Protein AF-A0A183CQK5-F1 (afdb_monomer_lite)

InterPro domains:
  IPR051697 Patched domain-containing protein [PTHR10796] (72-219)

Foldseek 3Di:
DDDDDDDDDDDDDDDDDDPDDDDDDPDDDDDDDDDDDDDDDDDDDDDDDDDDDDPDDPDPDPVRVVVVVVVVVVVVVVVVVVVVVCVVCVPVVVVVVVVVVVVVVVVVVPDDDDPDPCVVPDPPDPVVVVVVVVCVVVVHDDDDDDDDDDQADPVNDDCLDLVNLVVVVVVLCCQQAVQWDQDPVVRDTDGNVVVDDPCSCVCVVSVVVSVVSVVVVVVVVVVVD

Sequence (225 aa):
MKGHNVLRQHNSIHPQADAGIGQQQQQQRQQPEETDRNNDQLQSEQCSSTEMRSDASPSPTPFSAQFSYRLHGIVRLAYRRWAHFVVAHPYKIILFCFILTAICVAKTTRTKHKNNIRGYTPYGSRSLYEFNVRDEFFDQSGVGIRVFVLILPRNGTNMLGLDTLRETVEVDSLIQHNLTIFNRITQRHEPFSRICRRFCTINEPAQLFYAGFKDHQRQLDKHEQ

Secondary structure (DSSP, 8-state):
-----------------------------PPPP----------------------------HHHHHHHHHHHHHHHHHHHHHHHHHHH-HHHHHHHHHHHHHHHHHHHHHS-----GGGGSPTT-HHHHHHHHHHHHTT--SPPP--------TTS--TTSHHHHHHHHHHHHIIIII-EEEETTTTEEEEHHHH--S-TTTTHHHHHHHHHHHHHHHHHHHH--

Structure (mmCIF, N/CA/C/O backbone):
data_AF-A0A183CQK5-F1
#
_entry.id   AF-A0A183CQK5-F1
#
loop_
_atom_site.group_PDB
_atom_site.id
_atom_site.type_symbol
_atom_site.label_atom_id
_atom_site.label_alt_id
_atom_site.label_comp_id
_atom_site.label_asym_id
_atom_site.label_entity_id
_atom_site.label_seq_id
_atom_site.pdbx_PDB_ins_code
_atom_site.Cartn_x
_atom_site.Cartn_y
_atom_site.Cartn_z
_atom_site.occupancy
_atom_site.B_iso_or_equiv
_atom_site.auth_seq_id
_atom_site.auth_comp_id
_atom_site.auth_asym_id
_atom_site.auth_atom_id
_atom_site.pdbx_PDB_model_num
ATOM 1 N N . MET A 1 1 ? -21.217 -38.839 59.898 1.00 35.19 1 MET A N 1
ATOM 2 C CA . MET A 1 1 ? -20.070 -39.768 59.992 1.00 35.19 1 MET A CA 1
ATOM 3 C C . MET A 1 1 ? -19.186 -39.565 58.768 1.00 35.19 1 MET A C 1
ATOM 5 O O . MET A 1 1 ? -19.724 -39.679 57.682 1.00 35.19 1 MET A O 1
ATOM 9 N N . LYS A 1 2 ? -17.901 -39.222 58.997 1.00 36.22 2 LYS A N 1
ATOM 10 C CA . LYS A 1 2 ? -16.693 -39.341 58.133 1.00 36.22 2 LYS A CA 1
ATOM 11 C C . LYS A 1 2 ? -16.866 -38.992 56.635 1.00 36.22 2 LYS A C 1
ATOM 13 O O . LYS A 1 2 ? -17.537 -39.712 55.923 1.00 36.22 2 LYS A O 1
ATOM 18 N N . GLY A 1 3 ? -16.286 -37.938 56.058 1.00 32.12 3 GLY A N 1
ATOM 19 C CA . GLY A 1 3 ? -14.997 -37.296 56.322 1.00 32.12 3 GLY A CA 1
ATOM 20 C C . GLY A 1 3 ? -13.895 -37.946 55.479 1.00 32.12 3 GLY A C 1
ATOM 21 O O . GLY A 1 3 ? -13.468 -39.038 55.829 1.00 32.12 3 GLY A O 1
ATOM 22 N N . HIS A 1 4 ? -13.443 -37.270 54.415 1.00 36.22 4 HIS A N 1
ATOM 23 C CA . HIS A 1 4 ? -12.020 -37.151 54.073 1.00 36.22 4 HIS A CA 1
ATOM 24 C C . HIS A 1 4 ? -11.765 -36.036 53.044 1.00 36.22 4 HIS A C 1
ATOM 26 O O . HIS A 1 4 ? -12.166 -36.113 51.888 1.00 36.22 4 HIS A O 1
ATOM 32 N N . ASN A 1 5 ? -11.062 -35.010 53.530 1.00 37.50 5 ASN A N 1
ATOM 33 C CA . ASN A 1 5 ? -10.257 -34.059 52.775 1.00 37.50 5 ASN A CA 1
ATOM 34 C C . ASN A 1 5 ? -9.008 -34.760 52.230 1.00 37.50 5 ASN A C 1
ATOM 36 O O . ASN A 1 5 ? -8.395 -35.533 52.965 1.00 37.50 5 ASN A O 1
ATOM 40 N N . VAL A 1 6 ? -8.548 -34.376 51.037 1.00 38.59 6 VAL A N 1
ATOM 41 C CA . VAL A 1 6 ? -7.119 -34.431 50.697 1.00 38.59 6 VAL A CA 1
ATOM 42 C C . VAL A 1 6 ? -6.734 -33.138 49.981 1.00 38.59 6 VAL A C 1
ATOM 44 O O . VAL A 1 6 ? -7.013 -32.935 48.804 1.00 38.59 6 VAL A O 1
ATOM 47 N N . LEU A 1 7 ? -6.083 -32.266 50.749 1.00 34.53 7 LEU A N 1
ATOM 48 C CA . LEU A 1 7 ? -5.211 -31.197 50.281 1.00 34.53 7 LEU A CA 1
ATOM 49 C C . LEU A 1 7 ? -4.008 -31.809 49.556 1.00 34.53 7 LEU A C 1
ATOM 51 O O . LEU A 1 7 ? -3.362 -32.714 50.085 1.00 34.53 7 LEU A O 1
ATOM 55 N N . ARG A 1 8 ? -3.628 -31.242 48.410 1.00 29.12 8 ARG A N 1
ATOM 56 C CA . ARG A 1 8 ? -2.239 -31.303 47.949 1.00 29.12 8 ARG A CA 1
ATOM 57 C C . ARG A 1 8 ? -1.834 -29.961 47.359 1.00 29.12 8 ARG A C 1
ATOM 59 O O . ARG A 1 8 ? -1.999 -29.701 46.175 1.00 29.12 8 ARG A O 1
ATOM 66 N N . GLN A 1 9 ? -1.306 -29.110 48.233 1.00 34.00 9 GLN A N 1
ATOM 67 C CA . GLN A 1 9 ? -0.382 -28.059 47.835 1.00 34.00 9 GLN A CA 1
ATOM 68 C C . GLN A 1 9 ? 0.906 -28.727 47.344 1.00 34.00 9 GLN A C 1
ATOM 70 O O . GLN A 1 9 ? 1.470 -29.571 48.038 1.00 34.00 9 GLN A O 1
ATOM 75 N N . HIS A 1 10 ? 1.383 -28.327 46.171 1.00 34.47 10 HIS A N 1
ATOM 76 C CA . HIS A 1 10 ? 2.804 -28.361 45.861 1.00 34.47 10 HIS A CA 1
ATOM 77 C C . HIS A 1 10 ? 3.162 -27.038 45.193 1.00 34.47 10 HIS A C 1
ATOM 79 O O . HIS A 1 10 ? 2.775 -26.753 44.064 1.00 34.47 10 HIS A O 1
ATOM 85 N N . ASN A 1 11 ? 3.860 -26.221 45.970 1.00 32.00 11 ASN A N 1
ATOM 86 C CA . ASN A 1 11 ? 4.551 -25.024 45.543 1.00 32.00 11 ASN A CA 1
ATOM 87 C C . ASN A 1 11 ? 5.904 -25.472 44.961 1.00 32.00 11 ASN A C 1
ATOM 89 O O . ASN A 1 11 ? 6.635 -26.221 45.613 1.00 32.00 11 ASN A O 1
ATOM 93 N N . SER A 1 12 ? 6.244 -25.055 43.746 1.00 31.38 12 SER A N 1
ATOM 94 C CA . SER A 1 12 ? 7.624 -25.074 43.251 1.00 31.38 12 SER A CA 1
ATOM 95 C C . SER A 1 12 ? 7.805 -23.952 42.244 1.00 31.38 12 SER A C 1
ATOM 97 O O . SER A 1 12 ? 7.204 -23.925 41.175 1.00 31.38 12 SER A O 1
ATOM 99 N N . ILE A 1 13 ? 8.627 -23.008 42.675 1.00 33.38 13 ILE A N 1
ATOM 100 C CA . ILE A 1 13 ? 9.126 -21.843 41.966 1.00 33.38 13 ILE A CA 1
ATOM 101 C C . ILE A 1 13 ? 10.283 -22.305 41.069 1.00 33.38 13 ILE A C 1
ATOM 103 O O . ILE A 1 13 ? 11.246 -22.856 41.590 1.00 33.38 13 ILE A O 1
ATOM 107 N N . HIS A 1 14 ? 10.205 -22.069 39.756 1.00 33.47 14 HIS A N 1
ATOM 108 C CA . HIS A 1 14 ? 11.331 -21.670 38.891 1.00 33.47 14 HIS A CA 1
ATOM 109 C C . HIS A 1 14 ? 10.788 -21.166 37.529 1.00 33.47 14 HIS A C 1
ATOM 111 O O . HIS A 1 14 ? 9.683 -21.542 37.138 1.00 33.47 14 HIS A O 1
ATOM 117 N N . PRO A 1 15 ? 11.507 -20.254 36.845 1.00 31.95 15 PRO A N 1
ATOM 118 C CA . PRO A 1 15 ? 10.953 -19.286 35.908 1.00 31.95 15 PRO A CA 1
ATOM 119 C C . PRO A 1 15 ? 10.788 -19.873 34.509 1.00 31.95 15 PRO A C 1
ATOM 121 O O . PRO A 1 15 ? 11.684 -20.541 33.993 1.00 31.95 15 PRO A O 1
ATOM 124 N N . GLN A 1 16 ? 9.655 -19.576 33.876 1.00 29.66 16 GLN A N 1
ATOM 125 C CA . GLN A 1 16 ? 9.412 -19.948 32.491 1.00 29.66 16 GLN A CA 1
ATOM 126 C C . GLN A 1 16 ? 9.729 -18.756 31.591 1.00 29.66 16 GLN A C 1
ATOM 128 O O . GLN A 1 16 ? 9.129 -17.691 31.703 1.00 29.66 16 GLN A O 1
ATOM 133 N N . ALA A 1 17 ? 10.749 -18.970 30.765 1.00 31.03 17 ALA A N 1
ATOM 134 C CA . ALA A 1 17 ? 11.319 -18.029 29.824 1.00 31.03 17 ALA A CA 1
ATOM 135 C C . ALA A 1 17 ? 10.299 -17.536 28.787 1.00 31.03 17 ALA A C 1
ATOM 137 O O . ALA A 1 17 ? 9.430 -18.283 28.332 1.00 31.03 17 ALA A O 1
ATOM 138 N N . ASP A 1 18 ? 10.481 -16.277 28.400 1.00 30.62 18 ASP A N 1
ATOM 139 C CA . ASP A 1 18 ? 9.800 -15.585 27.316 1.00 30.62 18 ASP A CA 1
ATOM 140 C C . ASP A 1 18 ? 9.806 -16.397 26.013 1.00 30.62 18 ASP A C 1
ATOM 142 O O . ASP A 1 18 ? 10.845 -16.617 25.386 1.00 30.62 18 ASP A O 1
ATOM 146 N N . ALA A 1 19 ? 8.621 -16.799 25.553 1.00 30.34 19 ALA A N 1
ATOM 147 C CA . ALA A 1 19 ? 8.420 -17.282 24.193 1.00 30.34 19 ALA A CA 1
ATOM 148 C C . ALA A 1 19 ? 8.202 -16.076 23.266 1.00 30.34 19 ALA A C 1
ATOM 150 O O . ALA A 1 19 ? 7.079 -15.729 22.899 1.00 30.34 19 ALA A O 1
ATOM 151 N N . GLY A 1 20 ? 9.306 -15.415 22.916 1.00 29.03 20 GLY A N 1
ATOM 152 C CA . GLY A 1 20 ? 9.352 -14.427 21.846 1.00 29.03 20 GLY A CA 1
ATOM 153 C C . GLY A 1 20 ? 8.990 -15.066 20.504 1.00 29.03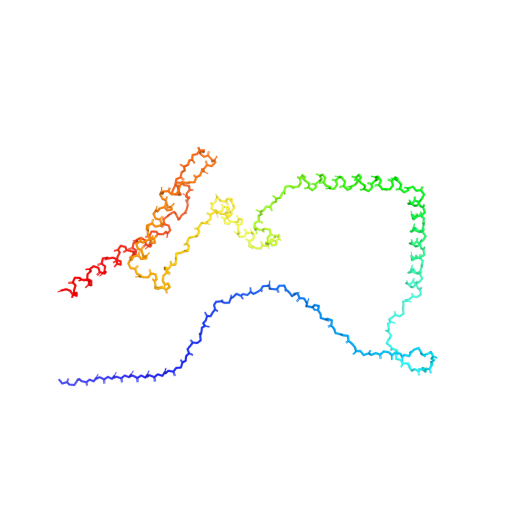 20 GLY A C 1
ATOM 154 O O . GLY A 1 20 ? 9.573 -16.066 20.087 1.00 29.03 20 GLY A O 1
ATOM 155 N N . ILE A 1 21 ? 8.010 -14.474 19.823 1.00 32.12 21 ILE A N 1
ATOM 156 C CA . ILE A 1 21 ? 7.628 -14.821 18.455 1.00 32.12 21 ILE A CA 1
ATOM 157 C C . ILE A 1 21 ? 8.815 -14.514 17.536 1.00 32.12 21 ILE A C 1
ATOM 159 O O . ILE A 1 21 ? 9.231 -13.365 17.385 1.00 32.12 21 ILE A O 1
ATOM 163 N N . GLY A 1 22 ? 9.363 -15.572 16.939 1.00 26.95 22 GLY A N 1
ATOM 164 C CA . GLY A 1 22 ? 10.505 -15.522 16.040 1.00 26.95 22 GLY A CA 1
ATOM 165 C C . GLY A 1 22 ? 10.231 -14.686 14.794 1.00 26.95 22 GLY A C 1
ATOM 166 O O . GLY A 1 22 ? 9.444 -15.061 1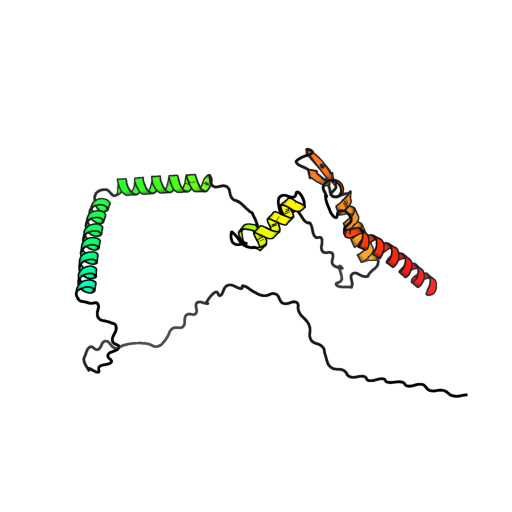3.927 1.00 26.95 22 GLY A O 1
ATOM 167 N N . GLN A 1 23 ? 10.949 -13.573 14.679 1.00 32.41 23 GLN A N 1
ATOM 168 C CA . GLN A 1 23 ? 11.249 -12.943 13.403 1.00 32.41 23 GLN A CA 1
ATOM 169 C C . GLN A 1 23 ? 12.404 -13.716 12.761 1.00 32.41 23 GLN A C 1
ATOM 171 O O . GLN A 1 23 ? 13.535 -13.658 13.241 1.00 32.41 23 GLN A O 1
ATOM 176 N N . GLN A 1 24 ? 12.142 -14.451 11.679 1.00 34.81 24 GLN A N 1
ATOM 177 C CA . GLN A 1 24 ? 13.221 -14.948 10.829 1.00 34.81 24 GLN A CA 1
ATOM 178 C C . GLN A 1 24 ? 13.665 -13.851 9.858 1.00 34.81 24 GLN A C 1
ATOM 180 O O . GLN A 1 24 ? 12.907 -13.371 9.016 1.00 34.81 24 GLN A O 1
ATOM 185 N N . GLN A 1 25 ? 14.925 -13.466 10.045 1.00 35.16 25 GLN A N 1
ATOM 186 C CA . GLN A 1 25 ? 15.736 -12.552 9.256 1.00 35.16 25 GLN A CA 1
ATOM 187 C C . GLN A 1 25 ? 15.874 -12.980 7.788 1.00 35.16 25 GLN A C 1
ATOM 189 O O . GLN A 1 25 ? 16.133 -14.143 7.492 1.00 35.16 25 GLN A O 1
ATOM 194 N N . GLN A 1 26 ? 15.946 -11.988 6.899 1.00 32.34 26 GLN A N 1
ATOM 195 C CA . GLN A 1 26 ? 17.054 -11.914 5.943 1.00 32.34 26 GLN A CA 1
ATOM 196 C C . GLN A 1 26 ? 17.692 -10.529 6.044 1.00 32.34 26 GLN A C 1
ATOM 198 O O . GLN A 1 26 ? 17.335 -9.577 5.356 1.00 32.34 26 GLN A O 1
ATOM 203 N N . GLN A 1 27 ? 18.635 -10.441 6.978 1.00 33.22 27 GLN A N 1
ATOM 204 C CA . GLN A 1 27 ? 19.554 -9.332 7.151 1.00 33.22 27 GLN A CA 1
ATOM 205 C C . GLN A 1 27 ? 20.706 -9.549 6.163 1.00 33.22 27 GLN A C 1
ATOM 207 O O . GLN A 1 27 ? 21.399 -10.567 6.208 1.00 33.22 27 GLN A O 1
ATOM 212 N N . GLN A 1 28 ? 20.848 -8.628 5.210 1.00 33.41 28 GLN A N 1
ATOM 213 C CA . GLN A 1 28 ? 21.954 -8.598 4.258 1.00 33.41 28 GLN A CA 1
ATOM 214 C C . GLN A 1 28 ? 23.286 -8.582 5.014 1.00 33.41 28 GLN A C 1
ATOM 216 O O . GLN A 1 28 ? 23.526 -7.724 5.860 1.00 33.41 28 GLN A O 1
ATOM 221 N N . ARG A 1 29 ? 24.163 -9.530 4.681 1.00 24.73 29 ARG A N 1
ATOM 222 C CA . ARG A 1 29 ? 25.552 -9.557 5.133 1.00 24.73 29 ARG A CA 1
ATOM 223 C C . ARG A 1 29 ? 26.306 -8.404 4.450 1.00 24.73 29 ARG A C 1
ATOM 225 O O . ARG A 1 29 ? 26.740 -8.549 3.312 1.00 24.73 29 ARG A O 1
ATOM 232 N N . GLN A 1 30 ? 26.423 -7.262 5.124 1.00 29.52 30 GLN A N 1
ATOM 233 C CA . GLN A 1 30 ? 27.423 -6.233 4.824 1.00 29.52 30 GLN A CA 1
ATOM 234 C C . GLN A 1 30 ? 28.727 -6.614 5.537 1.00 29.52 30 GLN A C 1
ATOM 236 O O . GLN A 1 30 ? 28.719 -6.932 6.723 1.00 29.52 30 GLN A O 1
ATOM 241 N N . GLN A 1 31 ? 29.830 -6.644 4.794 1.00 26.94 31 GLN A N 1
ATOM 242 C CA . GLN A 1 31 ? 31.181 -6.850 5.319 1.00 26.94 31 GLN A CA 1
ATOM 243 C C . GLN A 1 31 ? 31.768 -5.484 5.721 1.00 26.94 31 GLN A C 1
ATOM 245 O O . GLN A 1 31 ? 31.638 -4.557 4.919 1.00 26.94 31 GLN A O 1
ATOM 250 N N . PRO A 1 32 ? 32.396 -5.328 6.903 1.00 30.19 32 PRO A N 1
ATOM 251 C CA . PRO A 1 32 ? 33.079 -4.093 7.266 1.00 30.19 32 PRO A CA 1
ATOM 252 C C . PRO A 1 32 ? 34.477 -4.017 6.647 1.00 30.19 32 PRO A C 1
ATOM 254 O O . PRO A 1 32 ? 35.208 -5.005 6.568 1.00 30.19 32 PRO A O 1
ATOM 257 N N . GLU A 1 33 ? 34.811 -2.803 6.238 1.00 30.86 33 GLU A N 1
ATOM 258 C CA . GLU A 1 33 ? 36.135 -2.302 5.907 1.00 30.86 33 GLU A CA 1
ATOM 259 C C . GLU A 1 33 ? 36.894 -2.062 7.223 1.00 30.86 33 GLU A C 1
ATOM 261 O O . GLU A 1 33 ? 36.450 -1.258 8.041 1.00 30.86 33 GLU A O 1
ATOM 266 N N . GLU A 1 34 ? 38.010 -2.756 7.453 1.00 28.48 34 GLU A N 1
ATOM 267 C CA . GLU A 1 34 ? 38.934 -2.411 8.536 1.00 28.48 34 GLU A CA 1
ATOM 268 C C . GLU A 1 34 ? 40.368 -2.433 8.010 1.00 28.48 34 GLU A C 1
ATOM 270 O O . GLU A 1 34 ? 40.897 -3.438 7.532 1.00 28.48 34 GLU A O 1
ATOM 275 N N . THR A 1 35 ? 40.939 -1.235 8.033 1.00 28.06 35 THR A N 1
ATOM 276 C CA . THR A 1 35 ? 42.339 -0.930 7.789 1.00 28.06 35 THR A CA 1
ATOM 277 C C . THR A 1 35 ? 43.105 -1.309 9.043 1.00 28.06 35 THR A C 1
ATOM 279 O O . THR A 1 35 ? 42.837 -0.726 10.087 1.00 28.06 35 THR A O 1
ATOM 282 N N . ASP A 1 36 ? 44.108 -2.179 8.936 1.00 28.25 36 ASP A N 1
ATOM 283 C CA . ASP A 1 36 ? 45.256 -2.034 9.819 1.00 28.25 36 ASP A CA 1
ATOM 284 C C . ASP A 1 36 ? 46.573 -2.301 9.098 1.00 28.25 36 ASP A C 1
ATOM 286 O O . ASP A 1 36 ? 46.730 -3.201 8.270 1.00 28.25 36 ASP A O 1
ATOM 290 N N . ARG A 1 37 ? 47.486 -1.384 9.373 1.00 29.94 37 ARG A N 1
ATOM 291 C CA . ARG A 1 37 ? 48.739 -1.103 8.694 1.00 29.94 37 ARG A CA 1
ATOM 292 C C . ARG A 1 37 ? 49.823 -1.409 9.719 1.00 29.94 37 ARG A C 1
ATOM 294 O O . ARG A 1 37 ? 49.791 -0.807 10.783 1.00 29.94 37 ARG A O 1
ATOM 301 N N . ASN A 1 38 ? 50.751 -2.309 9.383 1.00 29.02 38 ASN A N 1
ATOM 302 C CA . ASN A 1 38 ? 52.177 -2.323 9.763 1.00 29.02 38 ASN A CA 1
ATOM 303 C C . ASN A 1 38 ? 52.698 -3.762 9.891 1.00 29.02 38 ASN A C 1
ATOM 305 O O . ASN A 1 38 ? 52.492 -4.439 10.893 1.00 29.02 38 ASN A O 1
ATOM 309 N N . ASN A 1 39 ? 53.475 -4.192 8.901 1.00 27.28 39 ASN A N 1
ATOM 310 C CA . ASN A 1 39 ? 54.864 -4.495 9.208 1.00 27.28 39 ASN A CA 1
ATOM 311 C C . ASN A 1 39 ? 55.727 -4.202 7.984 1.00 27.28 39 ASN A C 1
ATOM 313 O O . ASN A 1 39 ? 55.394 -4.550 6.850 1.00 27.28 39 ASN A O 1
ATOM 317 N N . ASP A 1 40 ? 56.778 -3.454 8.270 1.00 29.34 40 ASP A N 1
ATOM 318 C CA . ASP A 1 40 ? 57.601 -2.703 7.352 1.00 29.34 40 ASP A CA 1
ATOM 319 C C . ASP A 1 40 ? 58.616 -3.556 6.584 1.00 29.34 40 ASP A C 1
ATOM 321 O O . ASP A 1 40 ? 59.164 -4.535 7.076 1.00 29.34 40 ASP A O 1
ATOM 325 N N . GLN A 1 41 ? 58.894 -3.048 5.385 1.00 28.86 41 GLN A N 1
ATOM 326 C CA . GLN A 1 41 ? 60.205 -2.931 4.753 1.00 28.86 41 GLN A CA 1
ATOM 327 C C . GLN A 1 41 ? 61.056 -4.173 4.419 1.00 28.86 41 GLN A C 1
ATOM 329 O O . GLN A 1 41 ? 61.693 -4.800 5.252 1.00 28.86 41 GLN A O 1
ATOM 334 N N . LEU A 1 42 ? 61.270 -4.251 3.097 1.00 27.83 42 LEU A N 1
ATOM 335 C CA . LEU A 1 42 ? 62.580 -4.321 2.441 1.00 27.83 42 LEU A CA 1
ATOM 336 C C . LEU A 1 42 ? 63.222 -5.708 2.337 1.00 27.83 42 LEU A C 1
ATOM 338 O O . LEU A 1 42 ? 63.990 -6.110 3.194 1.00 27.83 42 LEU A O 1
ATOM 342 N N . GLN A 1 43 ? 63.059 -6.335 1.169 1.00 26.31 43 GLN A N 1
ATOM 343 C CA . GLN A 1 43 ? 64.223 -6.775 0.396 1.00 26.31 43 GLN A CA 1
ATOM 344 C C . GLN A 1 43 ? 63.835 -7.119 -1.041 1.00 26.31 43 GLN A C 1
ATOM 346 O O . GLN A 1 43 ? 63.199 -8.123 -1.349 1.00 26.31 43 GLN A O 1
ATOM 351 N N . SER A 1 44 ? 64.262 -6.241 -1.941 1.00 29.50 44 SER A N 1
ATOM 352 C CA . SER A 1 44 ? 64.751 -6.649 -3.245 1.00 29.50 44 SER A CA 1
ATOM 353 C C . SER A 1 44 ? 65.907 -7.627 -3.041 1.00 29.50 44 SER A C 1
ATOM 355 O O . SER A 1 44 ? 66.978 -7.199 -2.626 1.00 29.50 44 SER A O 1
ATOM 357 N N . GLU A 1 45 ? 65.723 -8.902 -3.364 1.00 29.97 45 GLU A N 1
ATOM 358 C CA . GLU A 1 45 ? 66.846 -9.754 -3.743 1.00 29.97 45 GLU A CA 1
ATOM 359 C C . GLU A 1 45 ? 66.376 -10.873 -4.670 1.00 29.97 45 GLU A C 1
ATOM 361 O O . GLU A 1 45 ? 65.477 -11.662 -4.385 1.00 29.97 45 GLU A O 1
ATOM 366 N N . GLN A 1 46 ? 66.982 -10.877 -5.845 1.00 30.73 46 GLN A N 1
ATOM 367 C CA . GLN A 1 46 ? 66.852 -11.888 -6.869 1.00 30.73 46 GLN A CA 1
ATOM 368 C C . GLN A 1 46 ? 67.973 -12.900 -6.618 1.00 30.73 46 GLN A C 1
ATOM 370 O O . GLN A 1 46 ? 69.130 -12.507 -6.715 1.00 30.73 46 GLN A O 1
ATOM 375 N N . CYS A 1 47 ? 67.656 -14.163 -6.304 1.00 26.84 47 CYS A N 1
ATOM 376 C CA . CYS A 1 47 ? 68.192 -15.356 -6.986 1.00 26.84 47 CYS A CA 1
ATOM 377 C C . CYS A 1 47 ? 67.909 -16.675 -6.245 1.00 26.84 47 CYS A C 1
ATOM 379 O O . CYS A 1 47 ? 68.317 -16.874 -5.111 1.00 26.84 47 CYS A O 1
ATOM 381 N N . SER A 1 48 ? 67.354 -17.618 -7.012 1.00 28.08 48 SER A N 1
ATOM 382 C CA . SER A 1 48 ? 67.781 -19.020 -7.095 1.00 28.08 48 SER A CA 1
ATOM 383 C C . SER A 1 48 ? 67.818 -19.879 -5.822 1.00 28.08 48 SER A C 1
ATOM 385 O O . SER A 1 48 ? 68.868 -20.040 -5.208 1.00 28.08 48 SER A O 1
ATOM 387 N N . SER A 1 49 ? 66.763 -20.673 -5.638 1.00 28.88 49 SER A N 1
ATOM 388 C CA . SER A 1 49 ? 66.924 -22.123 -5.464 1.00 28.88 49 SER A CA 1
ATOM 389 C C . SER A 1 49 ? 65.623 -22.863 -5.773 1.00 28.88 49 SER A C 1
ATOM 391 O O . SER A 1 49 ? 64.563 -22.629 -5.203 1.00 28.88 49 SER A O 1
ATOM 393 N N . THR A 1 50 ? 65.742 -23.741 -6.760 1.00 34.12 50 THR A N 1
ATOM 394 C CA . THR A 1 50 ? 64.866 -24.856 -7.102 1.00 34.12 50 THR A CA 1
ATOM 395 C C . THR A 1 50 ? 64.354 -25.592 -5.868 1.00 34.12 50 THR A C 1
ATOM 397 O O . THR A 1 50 ? 65.179 -26.104 -5.128 1.00 34.12 50 THR A O 1
ATOM 400 N N . GLU A 1 51 ? 63.036 -25.767 -5.739 1.00 31.86 51 GLU A N 1
ATOM 401 C CA . GLU A 1 51 ? 62.431 -27.045 -5.339 1.00 31.86 51 GLU A CA 1
ATOM 402 C C . GLU A 1 51 ? 61.023 -27.187 -5.950 1.00 31.86 51 GLU A C 1
ATOM 404 O O . GLU A 1 51 ? 60.176 -26.296 -5.892 1.00 31.86 51 GLU A O 1
ATOM 409 N N . MET A 1 52 ? 60.826 -28.321 -6.624 1.00 35.38 52 MET A N 1
ATOM 410 C CA . MET A 1 52 ? 59.623 -28.735 -7.340 1.00 35.38 52 MET A CA 1
ATOM 411 C C . MET A 1 52 ? 58.442 -28.959 -6.390 1.00 35.38 52 MET A C 1
ATOM 413 O O . MET A 1 52 ? 58.512 -29.800 -5.496 1.00 35.38 52 MET A O 1
ATOM 417 N N . ARG A 1 53 ? 57.293 -28.348 -6.693 1.00 32.84 53 ARG A N 1
ATOM 418 C CA . ARG A 1 53 ? 55.984 -28.909 -6.335 1.00 32.84 53 ARG A CA 1
ATOM 419 C C . ARG A 1 53 ? 55.063 -28.834 -7.548 1.00 32.84 53 ARG A C 1
ATOM 421 O O . ARG A 1 53 ? 54.511 -27.791 -7.884 1.00 32.84 53 ARG A O 1
ATOM 428 N N . SER A 1 54 ? 54.998 -29.958 -8.253 1.00 38.66 54 SER A N 1
ATOM 429 C CA . SER A 1 54 ? 54.136 -30.189 -9.407 1.00 38.66 54 SER A CA 1
ATOM 430 C C . SER A 1 54 ? 52.693 -30.385 -8.951 1.00 38.66 54 SER A C 1
ATOM 432 O O . SER A 1 54 ? 52.257 -31.520 -8.780 1.00 38.66 54 SER A O 1
ATOM 434 N N . ASP A 1 55 ? 51.942 -29.297 -8.804 1.00 36.12 55 ASP A N 1
ATOM 435 C CA . ASP A 1 55 ? 50.488 -29.375 -8.929 1.00 36.12 55 ASP A CA 1
ATOM 436 C C . ASP A 1 55 ? 50.148 -29.274 -10.416 1.00 36.12 55 ASP A C 1
ATOM 438 O O . ASP A 1 55 ? 50.163 -28.210 -11.041 1.00 36.12 55 ASP A O 1
ATOM 442 N N . ALA A 1 56 ? 49.935 -30.450 -11.004 1.00 40.22 56 ALA A N 1
ATOM 443 C CA . ALA A 1 56 ? 49.587 -30.648 -12.398 1.00 40.22 56 ALA A CA 1
ATOM 444 C C . ALA A 1 56 ? 48.201 -30.053 -12.694 1.00 40.22 56 ALA A C 1
ATOM 446 O O . ALA A 1 56 ? 47.183 -30.742 -12.698 1.00 40.22 56 ALA A O 1
ATOM 447 N N . SER A 1 57 ? 48.169 -28.755 -12.988 1.00 44.91 57 SER A N 1
ATOM 448 C CA . SER A 1 57 ? 47.120 -28.185 -13.828 1.00 44.91 57 SER A CA 1
ATOM 449 C C . SE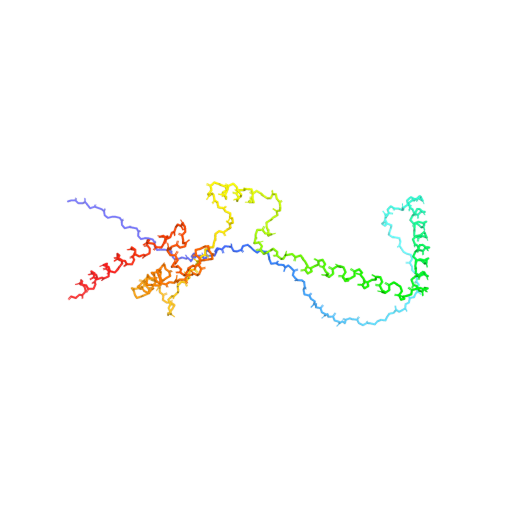R A 1 57 ? 47.222 -28.857 -15.204 1.00 44.91 57 SER A C 1
ATOM 451 O O . SER A 1 57 ? 48.337 -28.944 -15.731 1.00 44.91 57 SER A O 1
ATOM 453 N N . PRO A 1 58 ? 46.128 -29.373 -15.795 1.00 52.72 58 PRO A N 1
ATOM 454 C CA . PRO A 1 58 ? 46.204 -30.015 -17.098 1.00 52.72 58 PRO A CA 1
ATOM 455 C C . PRO A 1 58 ? 46.737 -28.988 -18.094 1.00 52.72 58 PRO A C 1
ATOM 457 O O . PRO A 1 58 ? 46.110 -27.957 -18.347 1.00 52.72 58 PRO A O 1
ATOM 460 N N . SER A 1 59 ? 47.936 -29.254 -18.615 1.00 55.19 59 SER A N 1
ATOM 461 C CA . SER A 1 59 ? 48.533 -28.437 -19.659 1.00 55.19 59 SER A CA 1
ATOM 462 C C . SER A 1 59 ? 47.527 -28.354 -20.807 1.00 55.19 59 SER A C 1
ATOM 464 O O . SER A 1 59 ? 46.993 -29.384 -21.235 1.00 55.19 59 SER A O 1
ATOM 466 N N . PRO A 1 60 ? 47.187 -27.142 -21.280 1.00 54.91 60 PRO A N 1
ATOM 467 C CA . PRO A 1 60 ? 46.283 -27.017 -22.404 1.00 54.91 60 PRO A CA 1
ATOM 468 C C . PRO A 1 60 ? 46.899 -27.802 -23.557 1.00 54.91 60 PRO A C 1
ATOM 470 O O . PRO A 1 60 ? 48.039 -27.545 -23.947 1.00 54.91 60 PRO A O 1
ATOM 473 N N . THR A 1 61 ? 46.158 -28.790 -24.068 1.00 53.09 61 THR A N 1
ATOM 474 C CA . THR A 1 61 ? 46.541 -29.532 -25.273 1.00 53.09 61 THR A CA 1
ATOM 475 C C . THR A 1 61 ? 47.050 -28.539 -26.322 1.00 53.09 61 THR A C 1
ATOM 477 O O . THR A 1 61 ? 46.487 -27.443 -26.422 1.00 53.09 61 THR A O 1
ATOM 480 N N . PRO A 1 62 ? 48.085 -28.866 -27.110 1.00 59.72 62 PRO A N 1
ATOM 481 C CA . PRO A 1 62 ? 48.748 -27.908 -28.002 1.00 59.72 62 PRO A CA 1
ATOM 482 C C . PRO A 1 62 ? 47.758 -27.144 -28.897 1.00 59.72 62 PRO A C 1
ATOM 484 O O . PRO A 1 62 ? 47.947 -25.964 -29.178 1.00 59.72 62 PRO A O 1
ATOM 487 N N . PHE A 1 63 ? 46.633 -27.779 -29.231 1.00 58.19 63 PHE A N 1
ATOM 488 C CA . PHE A 1 63 ? 45.508 -27.186 -29.941 1.00 58.19 63 PHE A CA 1
ATOM 489 C C . PHE A 1 63 ? 44.751 -26.084 -29.164 1.00 58.19 63 PHE A C 1
ATOM 491 O O . PHE A 1 63 ? 44.499 -25.015 -29.723 1.00 58.19 63 PHE A O 1
ATOM 498 N N . SER A 1 64 ? 44.409 -26.282 -27.883 1.00 60.38 64 SER A N 1
ATOM 499 C CA . SER A 1 64 ? 43.674 -25.286 -27.080 1.00 60.38 64 SER A CA 1
ATOM 500 C C . SER A 1 64 ? 44.539 -24.075 -26.703 1.00 60.38 64 SER A C 1
ATOM 502 O O . SER A 1 64 ? 44.049 -22.942 -26.706 1.00 60.38 64 SER A O 1
ATOM 504 N N . ALA A 1 65 ? 45.841 -24.275 -26.476 1.00 61.09 65 ALA A N 1
ATOM 505 C CA . ALA A 1 65 ? 46.803 -23.188 -26.263 1.00 61.09 65 ALA A CA 1
ATOM 506 C C . ALA A 1 65 ? 47.019 -22.346 -27.536 1.00 61.09 65 ALA A C 1
ATOM 508 O O . ALA A 1 65 ? 47.016 -21.112 -27.497 1.00 61.09 65 ALA A O 1
ATOM 509 N N . GLN A 1 66 ? 47.146 -23.010 -28.688 1.00 63.22 66 GLN A N 1
ATOM 510 C CA . GLN A 1 66 ? 47.332 -22.362 -29.986 1.00 63.22 66 GLN A CA 1
ATOM 511 C C . GLN A 1 66 ? 46.076 -21.608 -30.441 1.00 63.22 66 GLN A C 1
ATOM 513 O O . GLN A 1 66 ? 46.190 -20.486 -30.943 1.00 63.22 66 GLN A O 1
ATOM 518 N N . PHE A 1 67 ? 44.882 -22.167 -30.210 1.00 71.31 67 PHE A N 1
ATOM 519 C CA . PHE A 1 67 ? 43.610 -21.482 -30.451 1.00 71.31 67 PHE A CA 1
ATOM 520 C C . PHE A 1 67 ? 43.483 -20.221 -29.589 1.00 71.31 67 PHE A C 1
ATOM 522 O O . PHE A 1 67 ? 43.145 -19.157 -30.106 1.00 71.31 67 PHE A O 1
ATOM 529 N N . SER A 1 68 ? 43.852 -20.302 -28.308 1.00 76.69 68 SER A N 1
ATOM 530 C CA . SER A 1 68 ? 43.809 -19.165 -27.380 1.00 76.69 68 SER A CA 1
ATOM 531 C C . SER A 1 68 ? 44.757 -18.035 -27.803 1.00 76.69 68 SER A C 1
ATOM 533 O O . SER A 1 68 ? 44.359 -16.871 -27.816 1.00 76.69 68 SER A O 1
ATOM 535 N N . TYR A 1 69 ? 45.982 -18.351 -28.245 1.00 79.19 69 TYR A N 1
ATOM 536 C CA . TYR A 1 69 ? 46.942 -17.349 -28.736 1.00 79.19 69 TYR A CA 1
ATOM 537 C C . TYR A 1 69 ? 46.499 -16.705 -30.061 1.00 79.19 69 TYR A C 1
ATOM 539 O O . TYR A 1 69 ? 46.648 -15.496 -30.260 1.00 79.19 69 TYR A O 1
ATOM 547 N N . ARG A 1 70 ? 45.913 -17.497 -30.969 1.00 79.12 70 ARG A N 1
ATOM 548 C CA . ARG A 1 70 ? 45.376 -17.013 -32.251 1.00 79.12 70 ARG A CA 1
ATOM 549 C C . ARG A 1 70 ? 44.148 -16.129 -32.049 1.00 79.12 70 ARG A C 1
ATOM 551 O O . ARG A 1 70 ? 44.094 -15.051 -32.636 1.00 79.12 70 ARG A O 1
ATOM 558 N N . LEU A 1 71 ? 43.218 -16.527 -31.179 1.00 86.81 71 LEU A N 1
ATOM 559 C CA . LEU A 1 71 ? 42.056 -15.723 -30.799 1.00 86.81 71 LEU A CA 1
ATOM 560 C C . LEU A 1 71 ? 42.497 -14.412 -30.140 1.00 86.81 71 LEU A C 1
ATOM 562 O O . LEU A 1 71 ? 42.048 -13.343 -30.540 1.00 86.81 71 LEU A O 1
ATOM 566 N N . HIS A 1 72 ? 43.446 -14.475 -29.203 1.00 86.06 72 HIS A N 1
ATOM 567 C CA . HIS A 1 72 ? 43.997 -13.290 -28.550 1.00 86.06 72 HIS A CA 1
ATOM 568 C C . HIS A 1 72 ? 44.656 -12.328 -29.555 1.00 86.06 72 HIS A C 1
ATOM 570 O O . HIS A 1 72 ? 44.445 -11.116 -29.492 1.00 86.06 72 HIS A O 1
ATOM 576 N N . GLY A 1 73 ? 45.385 -12.857 -30.544 1.00 85.38 73 GLY A N 1
ATOM 577 C CA . GLY A 1 73 ? 45.951 -12.069 -31.640 1.00 85.38 73 GLY A CA 1
ATOM 578 C C . GLY A 1 73 ? 44.891 -11.401 -32.523 1.00 85.38 73 GLY A C 1
ATOM 579 O O . GLY A 1 73 ? 45.008 -10.212 -32.826 1.00 85.38 73 GLY A O 1
ATOM 580 N N . ILE A 1 74 ? 43.835 -12.132 -32.896 1.00 88.50 74 ILE A N 1
ATOM 581 C CA . ILE A 1 74 ? 42.720 -11.619 -33.711 1.00 88.50 74 ILE A CA 1
ATOM 582 C C . ILE A 1 74 ? 41.956 -10.526 -32.958 1.00 88.50 74 ILE A C 1
ATOM 584 O O . ILE A 1 74 ? 41.708 -9.457 -33.516 1.00 88.50 74 ILE A O 1
ATOM 588 N N . VAL A 1 75 ? 41.645 -10.751 -31.680 1.00 93.62 75 VAL A N 1
ATOM 589 C CA . VAL A 1 75 ? 40.993 -9.761 -30.814 1.00 93.62 75 VAL A CA 1
ATOM 590 C C . VAL A 1 75 ? 41.867 -8.513 -30.705 1.00 93.62 75 VAL A C 1
ATOM 592 O O . VAL A 1 75 ? 41.385 -7.408 -30.943 1.00 93.62 75 VAL A O 1
ATOM 595 N N . ARG A 1 76 ? 43.176 -8.660 -30.457 1.00 90.50 76 ARG A N 1
ATOM 596 C CA . ARG A 1 76 ? 44.107 -7.522 -30.389 1.00 90.50 76 ARG A CA 1
ATOM 597 C C . ARG A 1 76 ? 44.136 -6.718 -31.689 1.00 90.50 76 ARG A C 1
ATOM 599 O O . ARG A 1 76 ? 44.156 -5.489 -31.644 1.00 90.50 76 ARG A O 1
ATOM 606 N N . LEU A 1 77 ? 44.132 -7.383 -32.842 1.00 88.50 77 LEU A N 1
ATOM 607 C CA . LEU A 1 77 ? 44.089 -6.728 -34.152 1.00 88.50 77 LEU A CA 1
ATOM 608 C C . LEU A 1 77 ? 42.764 -5.992 -34.376 1.00 88.50 77 LEU A C 1
ATOM 610 O O . LEU A 1 77 ? 42.779 -4.842 -34.818 1.00 88.50 77 LEU A O 1
ATOM 614 N N . ALA A 1 78 ? 41.640 -6.616 -34.024 1.00 90.06 78 ALA A N 1
ATOM 615 C CA . ALA A 1 78 ? 40.324 -5.998 -34.106 1.00 90.06 78 ALA A CA 1
ATOM 616 C C . ALA A 1 78 ? 40.254 -4.742 -33.225 1.00 90.06 78 ALA A C 1
ATOM 618 O O . ALA A 1 78 ? 39.955 -3.663 -33.731 1.00 90.06 78 ALA A O 1
ATOM 619 N N . TYR A 1 79 ? 40.636 -4.835 -31.949 1.00 93.25 79 TYR A N 1
ATOM 620 C CA . TYR A 1 79 ? 40.655 -3.689 -31.037 1.00 93.25 79 TYR A CA 1
ATOM 621 C C . TYR A 1 79 ? 41.586 -2.572 -31.516 1.00 93.25 79 TYR A C 1
ATOM 623 O O . TYR A 1 79 ? 41.193 -1.410 -31.479 1.00 93.25 79 TYR A O 1
ATOM 631 N N . ARG A 1 80 ? 42.788 -2.887 -32.023 1.00 91.31 80 ARG A N 1
ATOM 632 C CA . ARG A 1 80 ? 43.697 -1.863 -32.577 1.00 91.31 80 ARG A CA 1
ATOM 633 C C . ARG A 1 80 ? 43.099 -1.164 -33.797 1.00 91.31 80 ARG A C 1
ATOM 635 O O . ARG A 1 80 ? 43.248 0.049 -33.928 1.00 91.31 80 ARG A O 1
ATOM 642 N N . ARG A 1 81 ? 42.404 -1.899 -34.671 1.00 91.06 81 ARG A N 1
ATOM 643 C CA . ARG A 1 81 ? 41.719 -1.329 -35.841 1.00 91.06 81 ARG A CA 1
ATOM 644 C C . ARG A 1 81 ? 40.558 -0.420 -35.423 1.00 91.06 81 ARG A C 1
ATOM 646 O O . ARG A 1 81 ? 40.448 0.688 -35.939 1.00 91.06 81 ARG A O 1
ATOM 653 N N . TRP A 1 82 ? 39.739 -0.859 -34.469 1.00 90.56 82 TRP A N 1
ATOM 654 C CA . TRP A 1 82 ? 38.640 -0.068 -33.911 1.00 90.56 82 TRP A CA 1
ATOM 655 C C . TRP A 1 82 ? 39.138 1.181 -33.175 1.00 90.56 82 TRP A C 1
ATOM 657 O O . TRP A 1 82 ? 38.601 2.264 -33.380 1.00 90.56 82 TRP A O 1
ATOM 667 N N . ALA A 1 83 ? 40.204 1.069 -32.383 1.00 90.62 83 ALA A N 1
ATOM 668 C CA . ALA A 1 83 ? 40.803 2.204 -31.685 1.00 90.62 83 ALA A CA 1
ATOM 669 C C . ALA A 1 83 ? 41.312 3.269 -32.666 1.00 90.62 83 ALA A C 1
ATOM 671 O O . ALA A 1 83 ? 41.027 4.451 -32.490 1.00 90.62 83 ALA A O 1
ATOM 672 N N . HIS A 1 84 ? 41.987 2.855 -33.744 1.00 91.44 84 HIS A N 1
ATOM 673 C CA . HIS A 1 84 ? 42.394 3.782 -34.802 1.00 91.44 84 HIS A CA 1
ATOM 674 C C . HIS A 1 84 ? 41.200 4.509 -35.437 1.00 91.44 84 HIS A C 1
ATOM 676 O O . HIS A 1 84 ? 41.293 5.704 -35.702 1.00 91.44 84 HIS A O 1
ATOM 682 N N . PHE A 1 85 ? 40.075 3.820 -35.645 1.00 92.06 85 PHE A N 1
ATOM 683 C CA . PHE A 1 85 ? 38.850 4.425 -36.175 1.00 92.06 85 PHE A CA 1
ATOM 684 C C . PHE A 1 85 ? 38.236 5.457 -35.213 1.00 92.06 85 PHE A C 1
ATOM 686 O O . PHE A 1 85 ? 37.841 6.542 -35.639 1.00 92.06 85 PHE A O 1
ATOM 693 N N . VAL A 1 86 ? 38.206 5.154 -33.912 1.00 92.69 86 VAL A N 1
ATOM 694 C CA . VAL A 1 86 ? 37.690 6.069 -32.880 1.00 92.69 86 VAL A CA 1
ATOM 695 C C . VAL A 1 86 ? 38.554 7.329 -32.774 1.00 92.69 86 VAL A C 1
ATOM 697 O O . VAL A 1 86 ? 38.016 8.434 -32.734 1.00 92.69 86 VAL A O 1
ATOM 700 N N . VAL A 1 87 ? 39.884 7.179 -32.794 1.00 92.94 87 VAL A N 1
ATOM 701 C CA . VAL A 1 87 ? 40.830 8.310 -32.739 1.00 92.94 87 VAL A CA 1
ATOM 702 C C . VAL A 1 87 ? 40.789 9.150 -34.018 1.00 92.94 87 VAL A C 1
ATOM 704 O O . VAL A 1 87 ? 40.955 10.364 -33.952 1.00 92.94 87 VAL A O 1
ATOM 707 N N . ALA A 1 88 ? 40.522 8.542 -35.178 1.00 94.31 88 ALA A N 1
ATOM 708 C CA . ALA A 1 88 ? 40.387 9.273 -36.438 1.00 94.31 88 ALA A CA 1
ATOM 709 C C . ALA A 1 88 ? 39.125 10.158 -36.492 1.00 94.31 88 ALA A C 1
ATOM 711 O O . ALA A 1 88 ? 39.116 11.182 -37.181 1.00 94.31 88 ALA A O 1
ATOM 712 N N . HIS A 1 89 ? 38.050 9.790 -35.782 1.00 92.81 89 HIS A N 1
ATOM 713 C CA . HIS A 1 89 ? 36.760 10.490 -35.834 1.00 92.81 89 HIS A CA 1
ATOM 714 C C . HIS A 1 89 ? 36.107 10.694 -34.450 1.00 92.81 89 HIS A C 1
ATOM 716 O O . HIS A 1 89 ? 34.964 10.272 -34.240 1.00 92.81 89 HIS A O 1
ATOM 722 N N . PRO A 1 90 ? 36.765 11.398 -33.511 1.00 92.56 90 PRO A N 1
ATOM 723 C CA . PRO A 1 90 ? 36.304 11.500 -32.125 1.00 92.56 90 PRO A CA 1
ATOM 724 C C . PRO A 1 90 ? 34.944 12.202 -32.002 1.00 92.56 90 PRO A C 1
ATOM 726 O O . PRO A 1 90 ? 34.061 11.731 -31.289 1.00 92.56 90 PRO A O 1
ATOM 729 N N . TYR A 1 91 ? 34.723 13.282 -32.759 1.00 93.19 91 TYR A N 1
ATOM 730 C CA . TYR A 1 91 ? 33.475 14.052 -32.708 1.00 93.19 91 TYR A CA 1
ATOM 731 C C . TYR A 1 91 ? 32.247 13.243 -33.160 1.00 93.19 91 TYR A C 1
ATOM 733 O O . TYR A 1 91 ? 31.176 13.377 -32.570 1.00 93.19 91 TYR A O 1
ATOM 741 N N . LYS A 1 92 ? 32.391 12.365 -34.167 1.00 93.38 92 LYS A N 1
ATOM 742 C CA . LYS A 1 92 ? 31.290 11.519 -34.665 1.00 93.38 92 LYS A CA 1
ATOM 743 C C . LYS A 1 92 ? 30.868 10.489 -33.622 1.00 93.38 92 LYS A C 1
ATOM 745 O O . LYS A 1 92 ? 29.677 10.267 -33.430 1.00 93.38 92 LYS A O 1
ATOM 750 N N . ILE A 1 93 ? 31.844 9.884 -32.943 1.00 94.56 93 ILE A N 1
ATOM 751 C CA . ILE A 1 93 ? 31.600 8.890 -31.893 1.00 94.56 93 ILE A CA 1
ATOM 752 C C . ILE A 1 93 ? 30.933 9.540 -30.682 1.00 94.56 93 ILE A C 1
ATOM 754 O O . ILE A 1 93 ? 29.942 9.018 -30.181 1.00 94.56 93 ILE A O 1
ATOM 758 N N . ILE A 1 94 ? 31.421 10.706 -30.254 1.00 95.25 94 ILE A N 1
ATOM 759 C CA . ILE A 1 94 ? 30.822 11.461 -29.148 1.00 95.25 94 ILE A CA 1
ATOM 760 C C . ILE A 1 94 ? 29.364 11.817 -29.467 1.00 95.25 94 ILE A C 1
ATOM 762 O O . ILE A 1 94 ? 28.476 11.535 -28.662 1.00 95.25 94 ILE A O 1
ATOM 766 N N . LEU A 1 95 ? 29.097 12.359 -30.660 1.00 96.62 95 LEU A N 1
ATOM 767 C CA . LEU A 1 95 ? 27.739 12.682 -31.103 1.00 96.62 95 LEU A CA 1
ATOM 768 C C . LEU A 1 95 ? 26.828 11.445 -31.104 1.00 96.62 95 LEU A C 1
ATOM 770 O O . LEU A 1 95 ? 25.701 11.500 -30.619 1.00 96.62 95 LEU A O 1
ATOM 774 N N . PHE A 1 96 ? 27.326 10.314 -31.603 1.00 96.00 96 PHE A N 1
ATOM 775 C CA . PHE A 1 96 ? 26.590 9.054 -31.614 1.00 96.00 96 PHE A CA 1
ATOM 776 C C . PHE A 1 96 ? 26.252 8.558 -30.200 1.00 96.00 96 PHE A C 1
ATOM 778 O O . PHE A 1 96 ? 25.103 8.204 -29.933 1.00 96.00 96 PHE A O 1
ATOM 785 N N . CYS A 1 97 ? 27.209 8.595 -29.268 1.00 96.19 97 CYS A N 1
ATOM 786 C CA . CYS A 1 97 ? 26.977 8.231 -27.870 1.00 96.19 97 CYS A CA 1
ATOM 787 C C . CYS A 1 97 ? 25.932 9.140 -27.205 1.00 96.19 97 CYS A C 1
ATOM 789 O O . CYS A 1 97 ? 25.073 8.646 -26.469 1.00 96.19 97 CYS A O 1
ATOM 791 N N . PHE A 1 98 ? 25.951 10.447 -27.489 1.00 97.94 98 PHE A N 1
ATOM 792 C CA . PHE A 1 98 ? 24.928 11.377 -27.000 1.00 97.94 98 PHE A CA 1
ATOM 793 C C . PHE A 1 98 ? 23.538 11.054 -27.553 1.00 97.94 98 PHE A C 1
ATOM 795 O O . PHE A 1 98 ? 22.578 11.033 -26.785 1.00 97.94 98 PHE A O 1
ATOM 802 N N . ILE A 1 99 ? 23.423 10.738 -28.847 1.00 97.56 99 ILE A N 1
ATOM 803 C CA . ILE A 1 99 ? 22.151 10.325 -29.462 1.00 97.56 99 ILE A CA 1
ATOM 804 C C . ILE A 1 99 ? 21.626 9.043 -28.804 1.00 97.56 99 ILE A C 1
ATOM 806 O O . ILE A 1 99 ? 20.461 8.991 -28.409 1.00 97.56 99 ILE A O 1
ATOM 810 N N . LEU A 1 100 ? 22.476 8.026 -28.623 1.00 97.19 100 LEU A N 1
ATOM 811 C CA . LEU A 1 100 ? 22.082 6.786 -27.946 1.00 97.19 100 LEU A CA 1
ATOM 812 C C . LEU A 1 100 ? 21.637 7.038 -26.504 1.00 97.19 100 LEU A C 1
ATOM 814 O O . LEU A 1 100 ? 20.607 6.520 -26.074 1.00 97.19 100 LEU A O 1
ATOM 818 N N . THR A 1 101 ? 22.374 7.875 -25.776 1.00 97.75 101 THR A N 1
ATOM 819 C CA . THR A 1 101 ? 22.034 8.244 -24.398 1.00 97.75 101 THR A CA 1
ATOM 820 C C . THR A 1 101 ? 20.690 8.965 -24.350 1.00 97.75 101 THR A C 1
ATOM 822 O O . THR A 1 101 ? 19.840 8.614 -23.535 1.00 97.75 101 THR A O 1
ATOM 825 N N . ALA A 1 102 ? 20.439 9.906 -25.264 1.00 97.31 102 ALA A N 1
ATOM 826 C CA . ALA A 1 102 ? 19.171 10.623 -25.359 1.00 97.31 102 ALA A CA 1
ATOM 827 C C . ALA A 1 102 ? 17.989 9.681 -25.655 1.00 97.31 102 ALA A C 1
ATOM 829 O O . ALA A 1 102 ? 16.933 9.808 -25.034 1.00 97.31 102 ALA A O 1
ATOM 830 N N . ILE A 1 103 ? 18.169 8.690 -26.539 1.00 96.94 103 ILE A N 1
ATOM 831 C CA . ILE A 1 103 ? 17.151 7.664 -26.821 1.00 96.94 103 ILE A CA 1
ATOM 832 C C . ILE A 1 103 ? 16.870 6.818 -25.571 1.00 96.94 103 ILE A C 1
ATOM 834 O O . ILE A 1 103 ? 15.705 6.589 -25.233 1.00 96.94 103 ILE A O 1
ATOM 838 N N . C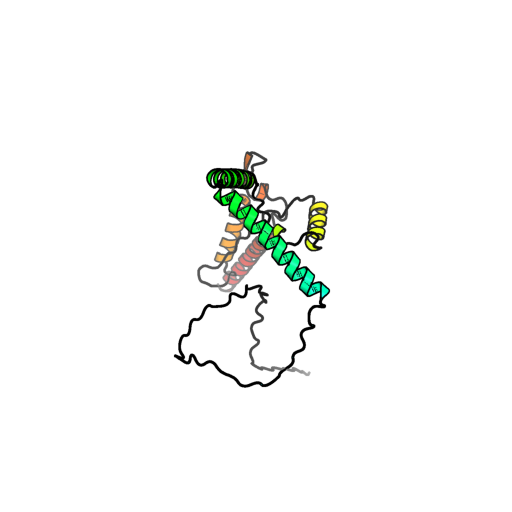YS A 1 104 ? 17.912 6.382 -24.857 1.00 96.62 104 CYS A N 1
ATOM 839 C CA . CYS A 1 104 ? 17.771 5.628 -23.611 1.00 96.62 104 CYS A CA 1
ATOM 840 C C . CYS A 1 104 ? 17.030 6.441 -22.540 1.00 96.62 104 CYS A C 1
ATOM 842 O O . CYS A 1 104 ? 16.075 5.939 -21.949 1.00 96.62 104 CYS A O 1
ATOM 844 N N . VAL A 1 105 ? 17.395 7.712 -22.347 1.00 97.62 105 VAL A N 1
ATOM 845 C CA . VAL A 1 105 ? 16.719 8.620 -21.407 1.00 97.62 105 VAL A CA 1
ATOM 846 C C . VAL A 1 105 ? 15.251 8.804 -21.789 1.00 97.62 105 VAL A C 1
ATOM 848 O O . VAL A 1 105 ? 14.375 8.647 -20.940 1.00 97.62 105 VAL A O 1
ATOM 851 N N . ALA A 1 106 ? 14.954 9.043 -23.069 1.00 96.50 106 ALA A N 1
ATOM 852 C CA . ALA A 1 106 ? 13.583 9.187 -23.554 1.00 96.50 106 ALA A CA 1
ATOM 853 C C . ALA A 1 106 ? 12.741 7.910 -23.366 1.00 96.50 106 ALA A C 1
ATOM 855 O O . ALA A 1 106 ? 11.524 7.981 -23.179 1.00 96.50 106 ALA A O 1
ATOM 856 N N . LYS A 1 107 ? 13.359 6.725 -23.419 1.00 95.88 107 LYS A N 1
ATOM 857 C CA . LYS A 1 107 ? 12.679 5.454 -23.135 1.00 95.88 107 LYS A CA 1
ATOM 858 C C . LYS A 1 107 ? 12.408 5.293 -21.636 1.00 95.88 107 LYS A C 1
ATOM 860 O O . LYS A 1 107 ? 11.311 4.881 -21.256 1.00 95.88 107 LYS A O 1
ATOM 865 N N . THR A 1 108 ? 13.372 5.648 -20.791 1.00 94.38 108 THR A N 1
ATOM 866 C CA . THR A 1 108 ? 13.234 5.585 -19.331 1.00 94.38 108 THR A CA 1
ATOM 867 C C . THR A 1 108 ? 12.141 6.526 -18.832 1.00 94.38 108 THR A C 1
ATOM 869 O O . THR A 1 108 ? 11.288 6.092 -18.065 1.00 94.38 108 THR A O 1
ATOM 872 N N . THR A 1 109 ? 12.068 7.766 -19.330 1.00 93.56 109 THR A N 1
ATOM 873 C CA . THR A 1 109 ? 11.013 8.722 -18.931 1.00 93.56 109 THR A CA 1
ATOM 874 C C . THR A 1 109 ? 9.613 8.294 -19.369 1.00 93.56 109 THR A C 1
ATOM 876 O O . THR A 1 109 ? 8.630 8.611 -18.703 1.00 93.56 109 THR A O 1
ATOM 879 N N . ARG A 1 110 ? 9.498 7.526 -20.460 1.00 94.81 110 ARG A N 1
ATOM 880 C CA . ARG A 1 110 ? 8.225 6.932 -20.907 1.00 94.81 110 ARG A CA 1
ATOM 881 C C . ARG A 1 110 ? 7.846 5.653 -20.161 1.00 94.81 110 ARG A C 1
ATOM 883 O O . ARG A 1 110 ? 6.713 5.185 -20.294 1.00 94.81 110 ARG A O 1
ATOM 890 N N . THR A 1 111 ? 8.762 5.062 -19.399 1.00 94.25 111 THR A N 1
ATOM 891 C CA . THR A 1 111 ? 8.503 3.812 -18.685 1.00 94.25 111 THR A CA 1
ATOM 892 C C . THR A 1 111 ? 7.687 4.101 -17.428 1.00 94.25 111 THR A C 1
ATOM 894 O O . THR A 1 111 ? 8.153 4.753 -16.499 1.00 94.25 111 THR A O 1
ATOM 897 N N . LYS A 1 112 ? 6.441 3.612 -17.389 1.00 93.06 112 LYS A N 1
ATOM 898 C CA . LYS A 1 112 ? 5.558 3.790 -16.229 1.00 93.06 112 LYS A CA 1
ATOM 899 C C . LYS A 1 112 ? 6.088 3.009 -15.028 1.00 93.06 112 LYS A C 1
ATOM 901 O O . LYS A 1 112 ? 6.272 1.794 -15.112 1.00 93.06 112 LYS A O 1
ATOM 906 N N . HIS A 1 113 ? 6.255 3.692 -13.899 1.00 86.50 113 HIS A N 1
ATOM 907 C CA . HIS A 1 113 ? 6.568 3.044 -12.631 1.00 86.50 113 HIS A CA 1
ATOM 908 C C . HIS A 1 113 ? 5.370 2.199 -12.169 1.00 86.50 113 HIS A C 1
ATOM 910 O O . HIS A 1 113 ? 4.262 2.711 -12.007 1.00 86.50 113 HIS A O 1
ATOM 916 N N . LYS A 1 114 ? 5.581 0.893 -11.977 1.00 86.25 114 LYS A N 1
ATOM 917 C CA . LYS A 1 114 ? 4.579 -0.021 -11.418 1.00 86.25 114 LYS A CA 1
ATOM 918 C C . LYS A 1 114 ? 4.918 -0.280 -9.952 1.00 86.25 114 LYS A C 1
ATOM 920 O O . LYS A 1 114 ? 5.786 -1.096 -9.667 1.00 86.25 114 LYS A O 1
ATOM 925 N N . ASN A 1 115 ? 4.216 0.382 -9.036 1.00 84.38 115 ASN A N 1
ATOM 926 C CA . ASN A 1 115 ? 4.328 0.103 -7.605 1.00 84.38 115 ASN A CA 1
ATOM 927 C C . ASN A 1 115 ? 3.332 -0.997 -7.210 1.00 84.38 115 ASN A C 1
ATOM 929 O O . ASN A 1 115 ? 2.225 -0.718 -6.752 1.00 84.38 115 ASN A O 1
ATOM 933 N N . ASN A 1 116 ? 3.694 -2.254 -7.470 1.00 83.38 116 ASN A N 1
ATOM 934 C CA . ASN A 1 116 ? 2.919 -3.404 -7.020 1.00 83.38 116 ASN A CA 1
ATOM 935 C C . ASN A 1 116 ? 3.750 -4.212 -6.027 1.00 83.38 116 ASN A C 1
ATOM 937 O O . ASN A 1 116 ? 4.756 -4.809 -6.406 1.00 83.38 116 ASN A O 1
ATOM 941 N N . ILE A 1 117 ? 3.282 -4.293 -4.782 1.00 83.75 117 ILE A N 1
ATOM 942 C CA . ILE A 1 117 ? 3.923 -5.077 -3.720 1.00 83.75 117 ILE A CA 1
ATOM 943 C C . ILE A 1 117 ? 4.055 -6.570 -4.068 1.00 83.75 117 ILE A C 1
ATOM 945 O O . ILE A 1 117 ? 4.934 -7.252 -3.557 1.00 83.75 117 ILE A O 1
ATOM 949 N N . ARG A 1 118 ? 3.246 -7.096 -4.998 1.00 82.62 118 ARG A N 1
ATOM 950 C CA . ARG A 1 118 ? 3.401 -8.477 -5.491 1.00 82.62 118 ARG A CA 1
ATOM 951 C C . ARG A 1 118 ? 4.688 -8.697 -6.294 1.00 82.62 118 ARG A C 1
ATOM 953 O O . ARG A 1 118 ? 5.033 -9.841 -6.558 1.00 82.62 118 ARG A O 1
ATOM 960 N N . GLY A 1 119 ? 5.404 -7.634 -6.668 1.00 86.25 119 GLY A N 1
ATOM 961 C CA . GLY A 1 119 ? 6.685 -7.721 -7.375 1.00 86.25 119 GLY A CA 1
ATOM 962 C C . GLY A 1 119 ? 7.802 -8.397 -6.572 1.00 86.25 119 GLY A C 1
ATOM 963 O O . GLY A 1 119 ? 8.782 -8.831 -7.166 1.00 86.25 119 GLY A O 1
ATOM 964 N N . TYR A 1 120 ? 7.644 -8.533 -5.251 1.00 90.44 120 TYR A N 1
ATOM 965 C CA . TYR A 1 120 ? 8.577 -9.279 -4.398 1.00 90.44 120 TYR A CA 1
ATOM 966 C C . TYR A 1 120 ? 8.369 -10.798 -4.447 1.00 90.44 120 TYR A C 1
ATOM 968 O O . TYR A 1 120 ? 9.189 -11.551 -3.930 1.00 90.44 120 TYR A O 1
ATOM 976 N N . THR A 1 121 ? 7.273 -11.270 -5.043 1.00 92.69 121 THR A N 1
ATOM 977 C CA . THR A 1 121 ? 6.991 -12.698 -5.187 1.00 92.69 121 THR A CA 1
ATOM 978 C C . THR A 1 121 ? 7.449 -13.177 -6.569 1.00 92.69 121 THR A C 1
ATOM 980 O O . THR A 1 121 ? 7.079 -12.556 -7.568 1.00 92.69 121 THR A O 1
ATOM 983 N N . PRO A 1 122 ? 8.234 -14.268 -6.674 1.00 93.12 122 PRO A N 1
ATOM 984 C CA . PRO A 1 122 ? 8.746 -14.721 -7.961 1.00 93.12 122 PRO A CA 1
ATOM 985 C C . PRO A 1 122 ? 7.615 -15.140 -8.905 1.00 93.12 122 PRO A C 1
ATOM 987 O O . PRO A 1 122 ? 6.590 -15.692 -8.482 1.00 93.12 122 PRO A O 1
ATOM 990 N N . TYR A 1 123 ? 7.826 -14.892 -10.199 1.00 91.06 123 TYR A N 1
ATOM 991 C CA . TYR A 1 123 ? 6.899 -15.286 -11.258 1.00 91.06 123 TYR A CA 1
ATOM 992 C C . TYR A 1 123 ? 6.670 -16.803 -11.242 1.00 91.06 123 TYR A C 1
ATOM 994 O O . TYR A 1 123 ? 7.609 -17.576 -11.074 1.00 91.06 123 TYR A O 1
ATOM 1002 N N . GLY A 1 124 ? 5.414 -17.228 -11.406 1.00 93.06 124 GLY A N 1
ATOM 1003 C CA . GLY A 1 124 ? 5.041 -18.649 -11.399 1.00 93.06 124 GLY A CA 1
ATOM 1004 C C . GLY A 1 124 ? 5.022 -19.310 -10.016 1.00 93.06 124 GLY A C 1
ATOM 1005 O O . GLY A 1 124 ? 4.839 -20.519 -9.921 1.00 93.06 124 GLY A O 1
ATOM 1006 N N . SER A 1 125 ? 5.194 -18.547 -8.935 1.00 95.62 125 SER A N 1
ATOM 1007 C CA . SER A 1 125 ? 5.050 -19.081 -7.579 1.00 95.62 125 SER A CA 1
ATOM 1008 C C . SER A 1 125 ? 3.632 -19.578 -7.293 1.00 95.62 125 SER A C 1
ATOM 1010 O O . SER A 1 125 ? 2.631 -18.997 -7.723 1.00 95.62 125 SER A O 1
ATOM 1012 N N . ARG A 1 126 ? 3.550 -20.630 -6.472 1.00 95.75 126 ARG A N 1
ATOM 1013 C CA . ARG A 1 126 ? 2.280 -21.179 -5.981 1.00 95.75 126 ARG A CA 1
ATOM 1014 C C . ARG A 1 126 ? 1.434 -20.130 -5.252 1.00 95.75 126 ARG A C 1
ATOM 1016 O O . ARG A 1 126 ? 0.223 -20.103 -5.429 1.00 95.75 126 ARG A O 1
ATOM 1023 N N . SER A 1 127 ? 2.062 -19.235 -4.492 1.00 93.94 127 SER A N 1
ATOM 1024 C CA . SER A 1 127 ? 1.361 -18.161 -3.784 1.00 93.94 127 SER A CA 1
ATOM 1025 C C . SER A 1 127 ? 0.668 -17.184 -4.736 1.00 93.94 127 SER A C 1
ATOM 1027 O O . SER A 1 127 ? -0.447 -16.766 -4.446 1.00 93.94 127 SER A O 1
ATOM 1029 N N . LEU A 1 128 ? 1.264 -16.849 -5.889 1.00 92.50 128 LEU A N 1
ATOM 1030 C CA . LEU A 1 128 ? 0.593 -16.035 -6.912 1.00 92.50 128 LEU A CA 1
ATOM 1031 C C . LEU A 1 128 ? -0.596 -16.771 -7.538 1.00 92.50 128 LEU A C 1
ATOM 1033 O O . LEU A 1 128 ? -1.626 -16.147 -7.782 1.00 92.50 128 LEU A O 1
ATOM 1037 N N . TYR A 1 129 ? -0.470 -18.079 -7.775 1.00 94.25 129 TYR A N 1
ATOM 1038 C CA . TYR A 1 129 ? -1.573 -18.896 -8.283 1.00 94.25 129 TYR A CA 1
ATOM 1039 C C . TYR A 1 129 ? -2.756 -18.914 -7.307 1.00 94.25 129 TYR A C 1
ATOM 1041 O O . TYR A 1 129 ? -3.865 -18.546 -7.685 1.00 94.25 129 TYR A O 1
ATOM 1049 N N . GLU A 1 130 ? -2.516 -19.258 -6.040 1.00 93.94 130 GLU A N 1
ATOM 1050 C CA . GLU A 1 130 ? -3.558 -19.282 -5.004 1.00 93.94 130 GLU A CA 1
ATOM 1051 C C . GLU A 1 130 ? -4.191 -17.900 -4.807 1.00 93.94 130 GLU A C 1
ATOM 1053 O O . GLU A 1 130 ? -5.404 -17.779 -4.633 1.00 93.94 130 GLU A O 1
ATOM 1058 N N . PHE A 1 131 ? -3.384 -16.841 -4.896 1.00 90.88 131 PHE A N 1
ATOM 1059 C CA . PHE A 1 131 ? -3.876 -15.471 -4.845 1.00 90.88 131 PHE A CA 1
ATOM 1060 C C . PHE A 1 131 ? -4.836 -15.173 -6.004 1.00 90.88 131 PHE A C 1
ATOM 1062 O O . PHE A 1 131 ? -5.878 -14.571 -5.768 1.00 90.88 131 PHE A O 1
ATOM 1069 N N . ASN A 1 132 ? -4.507 -15.588 -7.230 1.00 91.06 132 ASN A N 1
ATOM 1070 C CA . ASN A 1 132 ? -5.353 -15.365 -8.403 1.00 91.06 132 ASN A CA 1
ATOM 1071 C C . ASN A 1 132 ? -6.663 -16.158 -8.324 1.00 91.06 132 ASN A C 1
ATOM 1073 O O . ASN A 1 132 ? -7.715 -15.589 -8.587 1.00 91.06 132 ASN A O 1
ATOM 1077 N N . VAL A 1 133 ? -6.611 -17.424 -7.893 1.00 93.81 133 VAL A N 1
ATOM 1078 C CA . VAL A 1 133 ? -7.817 -18.244 -7.667 1.00 93.81 133 VAL A CA 1
ATOM 1079 C C . VAL A 1 133 ? -8.722 -17.596 -6.620 1.00 93.81 133 VAL A C 1
ATOM 1081 O O . VAL A 1 133 ? -9.936 -17.537 -6.786 1.00 93.81 133 VAL A O 1
ATOM 1084 N N . ARG A 1 134 ? -8.140 -17.063 -5.541 1.00 90.25 134 ARG A N 1
ATOM 1085 C CA . ARG A 1 134 ? -8.893 -16.327 -4.524 1.00 90.25 134 ARG A CA 1
ATOM 1086 C C . ARG A 1 134 ? -9.494 -15.035 -5.091 1.00 90.25 134 ARG A C 1
ATOM 1088 O O . ARG A 1 134 ? -10.653 -14.747 -4.819 1.00 90.25 134 ARG A O 1
ATOM 1095 N N . ASP A 1 135 ? -8.721 -14.249 -5.835 1.00 90.25 135 ASP A N 1
ATOM 1096 C CA . ASP A 1 135 ? -9.192 -13.015 -6.480 1.00 90.25 135 ASP A CA 1
ATOM 1097 C C . ASP A 1 135 ? -10.381 -13.307 -7.420 1.00 90.25 135 ASP A C 1
ATOM 1099 O O . ASP A 1 135 ? -11.377 -12.590 -7.375 1.00 90.25 135 ASP A O 1
ATOM 1103 N N . GLU A 1 136 ? -10.337 -14.404 -8.180 1.00 91.56 136 GLU A N 1
ATOM 1104 C CA . GLU A 1 136 ? -11.442 -14.870 -9.031 1.00 91.56 136 GLU A CA 1
ATOM 1105 C C . GLU A 1 136 ? -12.660 -15.324 -8.215 1.00 91.56 136 GLU A C 1
ATOM 1107 O O . GLU A 1 136 ? -13.770 -14.847 -8.443 1.00 91.56 136 GLU A O 1
ATOM 1112 N N . PHE A 1 137 ? -12.459 -16.182 -7.209 1.00 91.81 137 PHE A N 1
ATOM 1113 C CA . PHE A 1 137 ? -13.542 -16.684 -6.356 1.00 91.81 137 PHE A CA 1
ATOM 1114 C C . PHE A 1 137 ? -14.306 -15.556 -5.649 1.00 91.81 137 PHE A C 1
ATOM 1116 O O . PHE A 1 137 ? -15.521 -15.622 -5.479 1.00 91.81 137 PHE A O 1
ATOM 1123 N N . PHE A 1 138 ? -13.592 -14.515 -5.222 1.00 86.44 138 PHE A N 1
ATOM 1124 C CA . PHE A 1 138 ? -14.174 -13.375 -4.525 1.00 86.44 138 PHE A CA 1
ATOM 1125 C C . PHE A 1 138 ? -14.510 -12.194 -5.449 1.00 86.44 138 PHE A C 1
ATOM 1127 O O . PHE A 1 138 ? -14.812 -11.125 -4.915 1.00 86.44 138 PHE A O 1
ATOM 1134 N N . ASP A 1 139 ? -14.443 -12.338 -6.777 1.00 86.31 139 ASP A N 1
ATOM 1135 C CA . ASP A 1 139 ? -14.648 -11.251 -7.754 1.00 86.31 139 ASP A CA 1
ATOM 1136 C C . ASP A 1 139 ? -13.919 -9.951 -7.346 1.00 86.31 139 ASP A C 1
ATOM 1138 O O . ASP A 1 139 ? -14.482 -8.860 -7.210 1.00 86.31 139 ASP A O 1
ATOM 1142 N N . GLN A 1 140 ? -12.639 -10.096 -7.000 1.00 79.81 140 GLN A N 1
ATOM 1143 C CA . GLN A 1 140 ? -11.814 -9.027 -6.464 1.00 79.81 140 GLN A CA 1
ATOM 1144 C C . GLN A 1 140 ? -10.512 -8.923 -7.241 1.00 79.81 140 GLN A C 1
ATOM 1146 O O . GLN A 1 140 ? -9.701 -9.836 -7.253 1.00 79.81 140 GLN A O 1
ATOM 1151 N N . SER A 1 141 ? -10.238 -7.745 -7.794 1.00 77.44 141 SER A N 1
ATOM 1152 C CA . SER A 1 141 ? -8.915 -7.427 -8.321 1.00 77.44 141 SER A CA 1
ATOM 1153 C C . SER A 1 141 ? -8.071 -6.756 -7.240 1.00 77.44 141 SER A C 1
ATOM 1155 O O . SER A 1 141 ? -8.390 -5.640 -6.817 1.00 77.44 141 SER A O 1
ATOM 1157 N N . GLY A 1 142 ? -6.959 -7.364 -6.828 1.00 75.69 142 GLY A N 1
ATOM 1158 C CA . GLY A 1 142 ? -5.984 -6.642 -6.007 1.00 75.69 142 GLY A CA 1
ATOM 1159 C C . GLY A 1 142 ? -5.993 -6.997 -4.522 1.00 75.69 142 GLY A C 1
ATOM 1160 O O . GLY A 1 142 ? -6.829 -7.735 -4.014 1.00 75.69 142 GLY A O 1
ATOM 1161 N N . VAL A 1 143 ? -5.026 -6.433 -3.798 1.00 73.19 143 VAL A N 1
ATOM 1162 C CA . VAL A 1 143 ? -5.083 -6.403 -2.332 1.00 73.19 143 VAL A CA 1
ATOM 1163 C C . VAL A 1 143 ? -6.003 -5.238 -1.963 1.00 73.19 143 VAL A C 1
ATOM 1165 O O . VAL A 1 143 ? -5.699 -4.099 -2.308 1.00 73.19 143 VAL A O 1
ATOM 1168 N N . GLY A 1 144 ? -7.147 -5.504 -1.328 1.00 72.12 144 GLY A N 1
ATOM 1169 C CA . GLY A 1 144 ? -8.014 -4.432 -0.826 1.00 72.12 144 GLY A CA 1
ATOM 1170 C C . GLY A 1 144 ? -7.264 -3.524 0.156 1.00 72.12 144 GLY A C 1
ATOM 1171 O O . GLY A 1 144 ? -6.379 -3.991 0.878 1.00 72.12 144 GLY A O 1
ATOM 1172 N N . ILE A 1 145 ? -7.611 -2.236 0.185 1.00 75.81 145 ILE A N 1
ATOM 1173 C CA . ILE A 1 145 ? -7.059 -1.292 1.164 1.00 75.81 145 ILE A CA 1
ATOM 1174 C C . ILE A 1 145 ? -7.577 -1.698 2.547 1.00 75.81 145 ILE A C 1
ATOM 1176 O O . ILE A 1 145 ? -8.785 -1.806 2.747 1.00 75.81 145 ILE A O 1
ATOM 1180 N N . ARG A 1 146 ? -6.663 -1.943 3.488 1.00 79.56 146 ARG A N 1
ATOM 1181 C CA . ARG A 1 146 ? -6.970 -2.242 4.892 1.00 79.56 146 ARG A CA 1
ATOM 1182 C C . ARG A 1 146 ? -6.333 -1.175 5.766 1.00 79.56 146 ARG A C 1
ATOM 1184 O O . ARG A 1 146 ? -5.158 -0.870 5.584 1.00 79.56 146 ARG A O 1
ATOM 1191 N N . VAL A 1 147 ? -7.108 -0.627 6.693 1.00 82.12 147 VAL A N 1
ATOM 1192 C CA . VAL A 1 147 ? -6.647 0.366 7.665 1.00 82.12 147 VAL A CA 1
ATOM 1193 C C . VAL A 1 147 ? -6.627 -0.306 9.028 1.00 82.12 147 VAL A C 1
ATOM 1195 O O . VAL A 1 147 ? -7.615 -0.917 9.425 1.00 82.12 147 VAL A O 1
ATOM 1198 N N . PHE A 1 148 ? -5.496 -0.208 9.719 1.00 88.94 148 PHE A N 1
ATOM 1199 C CA . PHE A 1 148 ? -5.340 -0.692 11.084 1.00 88.94 148 PHE A CA 1
ATOM 1200 C C . PHE A 1 148 ? -5.069 0.505 11.983 1.00 88.94 148 PHE A C 1
ATOM 1202 O O . PHE A 1 148 ? -4.202 1.322 11.674 1.00 88.94 148 PHE A O 1
ATOM 1209 N N . VAL A 1 149 ? -5.807 0.594 13.085 1.00 91.06 149 VAL A N 1
ATOM 1210 C CA . VAL A 1 149 ? -5.580 1.594 14.127 1.00 91.06 149 VAL A CA 1
ATOM 1211 C C . VAL A 1 149 ? -5.157 0.851 15.379 1.00 91.06 149 VAL A C 1
ATOM 1213 O O . VAL A 1 149 ? -5.898 0.020 15.897 1.00 91.06 149 VAL A O 1
ATOM 1216 N N . LEU A 1 15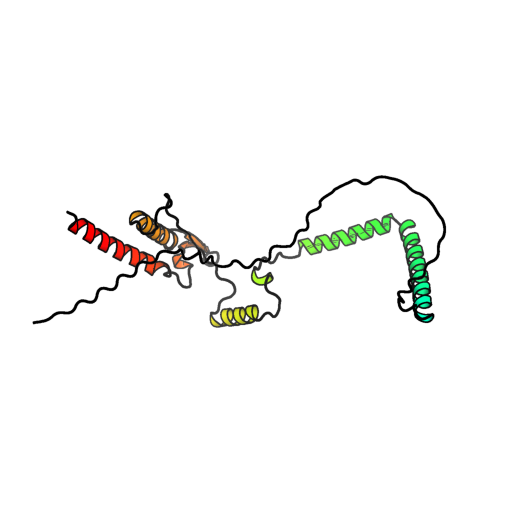0 ? -3.934 1.122 15.822 1.00 93.25 150 LEU A N 1
ATOM 1217 C CA . LEU A 1 150 ? -3.399 0.589 17.064 1.00 93.25 150 LEU A CA 1
ATOM 1218 C C . LEU A 1 150 ? -3.598 1.637 18.157 1.00 93.25 150 LEU A C 1
ATOM 1220 O O . LEU A 1 150 ? -3.102 2.755 18.033 1.00 93.25 150 LEU A O 1
ATOM 1224 N N . ILE A 1 151 ? -4.325 1.269 19.208 1.00 91.62 151 ILE A N 1
ATOM 1225 C CA . ILE A 1 151 ? -4.636 2.149 20.335 1.00 91.62 151 ILE A CA 1
ATOM 1226 C C . ILE A 1 151 ? -3.828 1.668 21.537 1.00 91.62 151 ILE A C 1
ATOM 1228 O O . ILE A 1 151 ? -3.842 0.481 21.860 1.00 91.62 151 ILE A O 1
ATOM 1232 N N . LEU A 1 152 ? -3.099 2.591 22.163 1.00 92.12 152 LEU A N 1
ATOM 1233 C CA . LEU A 1 152 ? -2.299 2.338 23.357 1.00 92.12 152 LEU A CA 1
ATOM 1234 C C . LEU A 1 152 ? -2.769 3.240 24.503 1.00 92.12 152 LEU A C 1
ATOM 1236 O O . LEU A 1 152 ? -3.158 4.385 24.258 1.00 92.12 152 LEU A O 1
ATOM 1240 N N . PRO A 1 153 ? -2.682 2.771 25.758 1.00 92.81 153 PRO A N 1
ATOM 1241 C CA . PRO A 1 153 ? -3.026 3.585 26.909 1.00 92.81 153 PRO A CA 1
ATOM 1242 C C . PRO A 1 153 ? -1.934 4.629 27.159 1.00 92.81 153 PRO A C 1
ATOM 1244 O O . PRO A 1 153 ? -0.741 4.320 27.159 1.00 92.81 153 PRO A O 1
ATOM 1247 N N . ARG A 1 154 ? -2.343 5.870 27.438 1.00 86.25 154 ARG A N 1
ATOM 1248 C CA . ARG A 1 154 ? -1.436 7.017 27.625 1.00 86.25 154 ARG A CA 1
ATOM 1249 C C . ARG A 1 154 ? -0.368 6.797 28.702 1.00 86.25 154 ARG A C 1
ATOM 1251 O O . ARG A 1 154 ? 0.756 7.260 28.547 1.00 86.25 154 ARG A O 1
ATOM 1258 N N . ASN A 1 155 ? -0.720 6.095 29.777 1.00 86.06 155 ASN A N 1
ATOM 1259 C CA . ASN A 1 155 ? 0.125 5.942 30.965 1.00 86.06 155 ASN A CA 1
ATOM 1260 C C . ASN A 1 155 ? 0.859 4.591 31.018 1.00 86.06 155 ASN A C 1
ATOM 1262 O O . ASN A 1 155 ? 1.338 4.206 32.080 1.00 86.06 155 ASN A O 1
ATOM 1266 N N . GLY A 1 156 ? 0.898 3.830 29.915 1.00 81.75 156 GLY A N 1
ATOM 1267 C CA . GLY A 1 156 ? 1.473 2.476 29.915 1.00 81.75 156 GLY A CA 1
ATOM 1268 C C . GLY A 1 156 ? 0.722 1.486 30.817 1.00 81.75 156 GLY A C 1
ATOM 1269 O O . GLY A 1 156 ? 1.260 0.447 31.186 1.00 81.75 156 GLY A O 1
ATOM 1270 N N . THR A 1 157 ? -0.513 1.822 31.201 1.00 84.56 157 THR A N 1
ATOM 1271 C CA . THR A 1 157 ? -1.420 0.971 31.978 1.00 84.56 157 THR A CA 1
ATOM 1272 C C . THR A 1 157 ? -1.999 -0.140 31.097 1.00 84.56 157 THR A C 1
ATOM 1274 O O . THR A 1 157 ? -1.600 -0.326 29.951 1.00 84.56 157 THR A O 1
ATOM 1277 N N . ASN A 1 158 ? -2.960 -0.908 31.608 1.00 87.88 158 ASN A N 1
ATOM 1278 C CA . ASN A 1 158 ? -3.692 -1.862 30.778 1.00 87.88 158 ASN A CA 1
ATOM 1279 C C . ASN A 1 158 ? -4.740 -1.155 29.889 1.00 87.88 158 ASN A C 1
ATOM 1281 O O . ASN A 1 158 ? -5.201 -0.058 30.200 1.00 87.88 158 ASN A O 1
ATOM 1285 N N . MET A 1 159 ? -5.133 -1.818 28.797 1.00 90.88 159 MET A N 1
ATOM 1286 C CA . MET A 1 159 ? -6.233 -1.390 27.915 1.00 90.88 159 MET A CA 1
ATOM 1287 C C . MET A 1 159 ? -7.626 -1.719 28.478 1.00 90.88 159 MET A C 1
ATOM 1289 O O . MET A 1 159 ? -8.623 -1.295 27.907 1.00 90.88 159 MET A O 1
ATOM 1293 N N . LEU A 1 160 ? -7.704 -2.477 29.577 1.00 90.44 160 LEU A N 1
ATOM 1294 C CA . LEU A 1 160 ? -8.948 -2.929 30.215 1.00 90.44 160 LEU A CA 1
ATOM 1295 C C . LEU A 1 160 ? -9.540 -1.888 31.186 1.00 90.44 160 LEU A C 1
ATOM 1297 O O . LEU A 1 160 ? -10.469 -2.191 31.930 1.00 90.44 160 LEU A O 1
ATOM 1301 N N . GLY A 1 161 ? -9.026 -0.656 31.188 1.00 89.62 161 GLY A N 1
ATOM 1302 C CA . GLY A 1 161 ? -9.631 0.463 31.904 1.00 89.62 161 GLY A CA 1
ATOM 1303 C C . GLY A 1 161 ? -10.896 0.962 31.204 1.00 89.62 161 GLY A C 1
ATOM 1304 O O . GLY A 1 161 ? -10.943 1.046 29.977 1.00 89.62 161 GLY A O 1
ATOM 1305 N N . LEU A 1 162 ? -11.919 1.342 31.977 1.00 91.88 162 LEU A N 1
ATOM 1306 C CA . LEU A 1 162 ? -13.205 1.784 31.424 1.00 91.88 162 LEU A CA 1
ATOM 1307 C C . LEU A 1 162 ? -13.078 3.007 30.516 1.00 91.88 162 LEU A C 1
ATOM 1309 O O . LEU A 1 162 ? -13.742 3.071 29.483 1.00 91.88 162 LEU A O 1
ATOM 1313 N N . ASP A 1 163 ? -12.238 3.967 30.900 1.00 91.31 163 ASP A N 1
ATOM 1314 C CA . ASP A 1 163 ? -12.025 5.188 30.125 1.00 91.31 163 ASP A CA 1
ATOM 1315 C C . ASP A 1 163 ? -11.295 4.885 28.814 1.00 91.31 163 ASP A C 1
ATOM 1317 O O . ASP A 1 163 ? -11.739 5.311 27.753 1.00 91.31 163 ASP A O 1
ATOM 1321 N N . THR A 1 164 ? -10.261 4.041 28.853 1.00 93.25 164 THR A N 1
ATOM 1322 C CA . THR A 1 164 ? -9.535 3.615 27.648 1.00 93.25 164 THR A CA 1
ATOM 1323 C C . THR A 1 164 ? -10.424 2.816 26.692 1.00 93.25 164 THR A C 1
ATOM 1325 O O . THR A 1 164 ? -10.378 3.032 25.481 1.00 93.25 164 THR A O 1
ATOM 1328 N N . LEU A 1 165 ? -11.278 1.926 27.210 1.00 93.69 165 LEU A N 1
ATOM 1329 C CA . LEU A 1 165 ? -12.249 1.191 26.393 1.00 93.69 165 LEU A CA 1
ATOM 1330 C C . LEU A 1 165 ? -13.319 2.116 25.800 1.00 93.69 165 LEU A C 1
ATOM 1332 O O . LEU A 1 165 ? -13.675 1.956 24.633 1.00 93.69 165 LEU A O 1
ATOM 1336 N N . ARG A 1 166 ? -13.804 3.102 26.570 1.00 94.75 166 ARG A N 1
ATOM 1337 C CA . ARG A 1 166 ? -14.748 4.120 26.081 1.00 94.75 166 ARG A CA 1
ATOM 1338 C C . ARG A 1 166 ? -14.148 4.887 24.905 1.00 94.75 166 ARG A C 1
ATOM 1340 O O . ARG A 1 166 ? -14.780 4.954 23.856 1.00 94.75 166 ARG A O 1
ATOM 1347 N N . GLU A 1 167 ? -12.934 5.408 25.069 1.00 93.75 167 GLU A N 1
ATOM 1348 C CA . GLU A 1 167 ? -12.214 6.135 24.018 1.00 93.75 167 GLU A CA 1
ATOM 1349 C C . GLU A 1 167 ? -11.970 5.251 22.787 1.00 93.75 167 GLU A C 1
ATOM 1351 O O . GLU A 1 167 ? -12.154 5.688 21.655 1.00 93.75 167 GLU A O 1
ATOM 1356 N N . THR A 1 168 ? -11.625 3.976 22.993 1.00 94.50 168 THR A N 1
ATOM 1357 C CA . THR A 1 168 ? -11.421 3.008 21.903 1.00 94.50 168 THR A CA 1
ATOM 1358 C C . THR A 1 168 ? -12.681 2.838 21.051 1.00 94.50 168 THR A C 1
ATOM 1360 O O . THR A 1 168 ? -12.613 2.896 19.822 1.00 94.50 168 THR A O 1
ATOM 1363 N N . VAL A 1 169 ? -13.840 2.654 21.691 1.00 95.31 169 VAL A N 1
ATOM 1364 C CA . VAL A 1 169 ? -15.132 2.514 20.999 1.00 95.31 169 VAL A CA 1
ATOM 1365 C C . VAL A 1 169 ? -15.558 3.822 20.328 1.00 95.31 169 VAL A C 1
ATOM 1367 O O . VAL A 1 169 ? -16.123 3.804 19.234 1.00 95.31 169 VAL A O 1
ATOM 1370 N N . GLU A 1 170 ? -15.263 4.965 20.943 1.00 94.81 170 GLU A N 1
ATOM 1371 C CA . GLU A 1 170 ? -15.536 6.278 20.360 1.00 94.81 170 GLU A CA 1
ATOM 1372 C C . GLU A 1 170 ? -14.719 6.513 19.081 1.00 94.81 170 GLU A C 1
ATOM 1374 O O . GLU A 1 170 ? -15.273 6.927 18.061 1.00 94.81 170 GLU A O 1
ATOM 1379 N N . VAL A 1 171 ? -13.427 6.174 19.099 1.00 94.62 171 VAL A N 1
ATOM 1380 C CA . VAL A 1 171 ? -12.547 6.251 17.925 1.00 94.62 171 VAL A CA 1
ATOM 1381 C C . VAL A 1 171 ? -13.034 5.331 16.805 1.00 94.62 171 VAL A C 1
ATOM 1383 O O . VAL A 1 171 ? -13.087 5.758 15.650 1.00 94.62 171 VAL A O 1
ATOM 1386 N N . ASP A 1 172 ? -13.430 4.097 17.123 1.00 93.50 172 ASP A N 1
ATOM 1387 C CA . ASP A 1 172 ? -14.004 3.170 16.139 1.00 93.50 172 ASP A CA 1
ATOM 1388 C C . ASP A 1 172 ? -15.263 3.760 15.478 1.00 93.50 172 ASP A C 1
ATOM 1390 O O . ASP A 1 172 ? -15.366 3.808 14.248 1.00 93.50 172 ASP A O 1
ATOM 1394 N N . SER A 1 173 ? -16.177 4.313 16.279 1.00 92.75 173 SER A N 1
ATOM 1395 C CA . SER A 1 173 ? -17.388 4.968 15.775 1.00 92.75 173 SER A CA 1
ATOM 1396 C C . SER A 1 173 ? -17.074 6.183 14.893 1.00 92.75 173 SER A C 1
ATOM 1398 O O . SER A 1 173 ? -17.667 6.347 13.820 1.00 92.75 173 SER A O 1
ATOM 1400 N N . LEU A 1 174 ? -16.097 7.005 15.295 1.00 93.75 174 LEU A N 1
ATOM 1401 C CA . LEU A 1 174 ? -15.640 8.166 14.534 1.00 93.75 174 LEU A CA 1
ATOM 1402 C C . LEU A 1 174 ? -15.097 7.753 13.159 1.00 93.75 174 LEU A C 1
ATOM 1404 O O . LEU A 1 174 ? -15.464 8.353 12.147 1.00 93.75 174 LEU A O 1
ATOM 1408 N N . ILE A 1 175 ? -14.262 6.715 13.102 1.00 91.62 175 ILE A N 1
ATOM 1409 C CA . ILE A 1 175 ? -13.681 6.221 11.848 1.00 91.62 175 ILE A CA 1
ATOM 1410 C C . ILE A 1 175 ? -14.767 5.654 10.930 1.00 91.62 175 ILE A C 1
ATOM 1412 O O . ILE A 1 175 ? -14.750 5.915 9.727 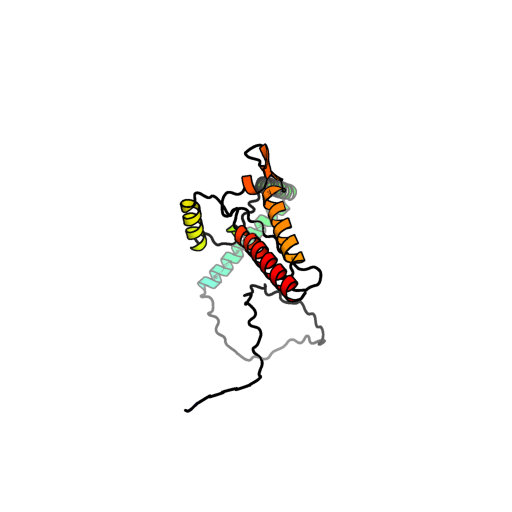1.00 91.62 175 ILE A O 1
ATOM 1416 N N . GLN A 1 176 ? -15.728 4.906 11.472 1.00 89.88 176 GLN A N 1
ATOM 1417 C CA . GLN A 1 176 ? -16.779 4.278 10.669 1.00 89.88 176 GLN A CA 1
ATOM 1418 C C . GLN A 1 176 ? -17.779 5.286 10.082 1.00 89.88 176 GLN A C 1
ATOM 1420 O O . GLN A 1 176 ? -18.214 5.126 8.933 1.00 89.88 176 GLN A O 1
ATOM 1425 N N . HIS A 1 177 ? -18.148 6.315 10.851 1.00 91.00 177 HIS A N 1
ATOM 1426 C CA . HIS A 1 177 ? -19.290 7.177 10.524 1.00 91.00 177 HIS A CA 1
ATOM 1427 C C . HIS A 1 177 ? -18.920 8.621 10.184 1.00 91.00 177 HIS A C 1
ATOM 1429 O O . HIS A 1 177 ? -19.576 9.218 9.334 1.00 91.00 177 HIS A O 1
ATOM 1435 N N . ASN A 1 178 ? -17.880 9.180 10.805 1.00 91.94 178 ASN A N 1
ATOM 1436 C CA . ASN A 1 178 ? -17.555 10.606 10.692 1.00 91.94 178 ASN A CA 1
ATOM 1437 C C . ASN A 1 178 ? -16.349 10.881 9.784 1.00 91.94 178 ASN A C 1
ATOM 1439 O O . ASN A 1 178 ? -16.246 11.965 9.211 1.00 91.94 178 ASN A O 1
ATOM 1443 N N . LEU A 1 179 ? -15.445 9.913 9.606 1.00 88.38 179 LEU A N 1
ATOM 1444 C CA . LEU A 1 179 ? -14.319 10.054 8.687 1.00 88.38 179 LEU A CA 1
ATOM 1445 C C . LEU A 1 179 ? -14.781 9.858 7.235 1.00 88.38 179 LEU A C 1
ATOM 1447 O O . LEU A 1 179 ? -14.998 8.734 6.776 1.00 88.38 179 LEU A O 1
ATOM 1451 N N . THR A 1 180 ? -14.909 10.962 6.497 1.00 91.00 180 THR A N 1
ATOM 1452 C CA . THR A 1 180 ? -15.279 10.927 5.076 1.00 91.00 180 THR A CA 1
ATOM 1453 C C . THR A 1 180 ? -14.062 10.824 4.167 1.00 91.00 180 THR A C 1
ATOM 1455 O O . THR A 1 180 ? -13.105 11.585 4.303 1.00 91.00 180 THR A O 1
ATOM 1458 N N . ILE A 1 181 ? -14.135 9.940 3.177 1.00 89.50 181 ILE A N 1
ATOM 1459 C CA . ILE A 1 181 ? -13.119 9.743 2.146 1.00 89.50 181 ILE A CA 1
ATOM 1460 C C . ILE A 1 181 ? -13.731 10.130 0.798 1.00 89.50 181 ILE A C 1
ATOM 1462 O O . ILE A 1 181 ? -14.897 9.845 0.520 1.00 89.50 181 ILE A O 1
ATOM 1466 N N . PHE A 1 182 ? -12.949 10.796 -0.054 1.00 90.94 182 PHE A N 1
ATOM 1467 C CA . PHE A 1 182 ? -13.398 11.137 -1.400 1.00 90.94 182 PHE A CA 1
ATOM 1468 C C . PHE A 1 182 ? -13.423 9.892 -2.289 1.00 90.94 182 PHE A C 1
ATOM 1470 O O . PHE A 1 182 ? -12.381 9.329 -2.643 1.00 90.94 182 PHE A O 1
ATOM 1477 N N . ASN A 1 183 ? -14.621 9.476 -2.678 1.00 88.38 183 ASN A N 1
ATOM 1478 C CA . ASN A 1 183 ? -14.826 8.371 -3.590 1.00 88.38 183 ASN A CA 1
ATOM 1479 C C . ASN A 1 183 ? -14.736 8.874 -5.037 1.00 88.38 183 ASN A C 1
ATOM 1481 O O . ASN A 1 183 ? -15.618 9.574 -5.531 1.00 88.38 183 ASN A O 1
ATOM 1485 N N . ARG A 1 184 ? -13.672 8.484 -5.751 1.00 86.75 184 ARG A N 1
ATOM 1486 C CA . ARG A 1 184 ? -13.467 8.862 -7.163 1.00 86.75 184 ARG A CA 1
ATOM 1487 C C . ARG A 1 184 ? -14.505 8.268 -8.121 1.00 86.75 184 ARG A C 1
ATOM 1489 O O . ARG A 1 184 ? -14.633 8.772 -9.231 1.00 86.75 184 ARG A O 1
ATOM 1496 N N . ILE A 1 185 ? -15.218 7.212 -7.731 1.00 86.69 185 ILE A N 1
ATOM 1497 C CA . ILE A 1 185 ? -16.232 6.564 -8.575 1.00 86.69 185 ILE A CA 1
ATOM 1498 C C . ILE A 1 185 ? -17.551 7.333 -8.483 1.00 86.69 185 ILE A C 1
ATOM 1500 O O . ILE A 1 185 ? -18.125 7.684 -9.507 1.00 86.69 185 ILE A O 1
ATOM 1504 N N . THR A 1 186 ? -18.011 7.631 -7.267 1.00 89.38 186 THR A N 1
ATOM 1505 C CA . THR A 1 186 ? -19.268 8.365 -7.042 1.00 89.38 186 THR A CA 1
ATOM 1506 C C . THR A 1 186 ? -19.089 9.887 -7.056 1.00 89.38 186 THR A C 1
ATOM 1508 O O . THR A 1 186 ? -20.084 10.608 -7.090 1.00 89.38 186 THR A O 1
ATOM 1511 N N . GLN A 1 187 ? -17.838 10.377 -7.064 1.00 93.12 187 GLN A N 1
ATOM 1512 C CA . GLN A 1 187 ? -17.449 11.796 -7.006 1.00 93.12 187 GLN A CA 1
ATOM 1513 C C . GLN A 1 187 ? -17.995 12.518 -5.762 1.00 93.12 187 GLN A C 1
ATOM 1515 O O . GLN A 1 187 ? -18.346 13.696 -5.808 1.00 93.12 187 GLN A O 1
ATOM 1520 N N . ARG A 1 188 ? -18.091 11.805 -4.635 1.00 93.69 188 ARG A N 1
ATOM 1521 C CA . ARG A 1 188 ? -18.642 12.317 -3.372 1.00 93.69 188 ARG A CA 1
ATOM 1522 C C . ARG A 1 188 ? -17.736 11.986 -2.193 1.00 93.69 188 ARG A C 1
ATOM 1524 O O . ARG A 1 188 ? -16.984 11.014 -2.223 1.00 93.69 188 ARG A O 1
ATOM 1531 N N . HIS A 1 189 ? -17.824 12.803 -1.147 1.00 93.75 189 HIS A N 1
ATOM 1532 C CA . HIS A 1 189 ? -17.250 12.487 0.157 1.00 93.75 189 HIS A CA 1
ATOM 1533 C C . HIS A 1 189 ? -18.213 11.566 0.900 1.00 93.75 189 HIS A C 1
ATOM 1535 O O . HIS A 1 189 ? -19.338 11.954 1.205 1.00 93.75 189 HIS A O 1
ATOM 1541 N N . GLU A 1 190 ? -17.778 10.339 1.152 1.00 92.06 190 GLU A N 1
ATOM 1542 C CA . GLU A 1 190 ? -18.592 9.299 1.774 1.00 92.06 190 GLU A CA 1
ATOM 1543 C C . GLU A 1 190 ? -17.879 8.775 3.025 1.00 92.06 190 GLU A C 1
ATOM 1545 O O . GLU A 1 190 ? -16.648 8.682 3.027 1.00 92.06 190 GLU A O 1
ATOM 1550 N N . PRO A 1 191 ? -18.608 8.442 4.102 1.00 91.62 191 PRO A N 1
ATOM 1551 C CA . PRO A 1 191 ? -18.002 7.844 5.284 1.00 91.62 191 PRO A CA 1
ATOM 1552 C C . PRO A 1 191 ? -17.469 6.441 4.976 1.00 91.62 191 PRO A C 1
ATOM 1554 O O . PRO A 1 191 ? -17.928 5.772 4.042 1.00 91.62 191 PRO A O 1
ATOM 1557 N N . PHE A 1 192 ? -16.525 5.964 5.792 1.00 89.06 192 PHE A N 1
ATOM 1558 C CA . PHE A 1 192 ? -15.920 4.641 5.613 1.00 89.06 192 PHE A CA 1
ATOM 1559 C C . PHE A 1 192 ? -16.962 3.515 5.528 1.00 89.06 192 PHE A C 1
ATOM 1561 O O . PHE A 1 192 ? -16.844 2.644 4.669 1.00 89.06 192 PHE A O 1
ATOM 1568 N N . SER A 1 193 ? -18.025 3.572 6.333 1.00 88.56 193 SER A N 1
ATOM 1569 C CA . SER A 1 193 ? -19.145 2.615 6.314 1.00 88.56 193 SER A CA 1
ATOM 1570 C C . SER A 1 193 ? -19.840 2.458 4.953 1.00 88.56 193 SER A C 1
ATOM 1572 O O . SER A 1 193 ? -20.398 1.399 4.679 1.00 88.56 193 SER A O 1
ATOM 1574 N N . ARG A 1 194 ? -19.800 3.475 4.078 1.00 88.56 194 ARG A N 1
ATOM 1575 C CA . ARG A 1 194 ? -20.390 3.426 2.725 1.00 88.56 194 ARG A CA 1
ATOM 1576 C C . ARG A 1 194 ? -19.425 2.907 1.664 1.00 88.56 194 ARG A C 1
ATOM 1578 O O . ARG A 1 194 ? -19.860 2.296 0.692 1.00 88.56 194 ARG A O 1
ATOM 1585 N N . ILE A 1 195 ? -18.130 3.152 1.844 1.00 87.25 195 ILE A N 1
ATOM 1586 C CA . ILE A 1 195 ? -17.076 2.712 0.917 1.00 87.25 195 ILE A CA 1
ATOM 1587 C C . ILE A 1 195 ? -16.648 1.271 1.223 1.00 87.25 195 ILE A C 1
ATOM 1589 O O . ILE A 1 195 ? -16.242 0.523 0.328 1.00 87.25 195 ILE A O 1
ATOM 1593 N N . CYS A 1 196 ? -16.732 0.875 2.490 1.00 85.50 196 CYS A N 1
ATOM 1594 C CA . CYS A 1 196 ? -16.414 -0.463 2.935 1.00 85.50 196 CYS A CA 1
ATOM 1595 C C . CYS A 1 196 ? -17.345 -1.493 2.278 1.00 85.50 196 CYS A C 1
ATOM 1597 O O . CYS A 1 196 ? -18.563 -1.345 2.261 1.00 85.50 196 CYS A O 1
ATOM 1599 N N . ARG A 1 197 ? -16.753 -2.559 1.727 1.00 82.44 197 ARG A N 1
ATOM 1600 C CA . ARG A 1 197 ? -17.497 -3.632 1.045 1.00 82.44 197 ARG A CA 1
ATOM 1601 C C . ARG A 1 197 ? -17.643 -4.901 1.873 1.00 82.44 197 ARG A C 1
ATOM 1603 O O . ARG A 1 197 ? -18.581 -5.659 1.664 1.00 82.44 197 ARG A O 1
ATOM 1610 N N . ARG A 1 198 ? -16.673 -5.194 2.741 1.00 81.50 198 ARG A N 1
ATOM 1611 C CA . ARG A 1 198 ? -16.584 -6.461 3.475 1.00 81.50 198 ARG A CA 1
ATOM 1612 C C . ARG A 1 198 ? -16.047 -6.212 4.866 1.00 81.50 198 ARG A C 1
ATOM 1614 O O . ARG A 1 198 ? -15.137 -5.404 5.021 1.00 81.50 198 ARG A O 1
ATOM 1621 N N . PHE A 1 199 ? -16.579 -6.959 5.831 1.00 84.81 199 PHE A N 1
ATOM 1622 C CA . PHE A 1 199 ? -16.153 -6.902 7.229 1.00 84.81 199 PHE A CA 1
ATOM 1623 C C . PHE A 1 199 ? -16.215 -5.479 7.812 1.00 84.81 199 PHE A C 1
ATOM 1625 O O . PHE A 1 199 ? -15.357 -5.073 8.586 1.00 84.81 199 PHE A O 1
ATOM 1632 N N . CYS A 1 200 ? -17.233 -4.705 7.433 1.00 87.19 200 CYS A N 1
ATOM 1633 C CA . CYS A 1 200 ? -17.385 -3.323 7.895 1.00 87.19 200 CYS A CA 1
ATOM 1634 C C . CYS A 1 200 ? -17.725 -3.239 9.384 1.00 87.19 200 CYS A C 1
ATOM 1636 O O . CYS A 1 200 ? -17.393 -2.255 10.030 1.00 87.19 200 CYS A O 1
ATOM 1638 N N . THR A 1 201 ? -18.317 -4.303 9.925 1.00 89.69 201 THR A N 1
ATOM 1639 C CA . THR A 1 201 ? -18.642 -4.475 11.344 1.00 89.69 201 THR A CA 1
ATOM 1640 C C . THR A 1 201 ? -17.628 -5.366 12.066 1.00 89.69 201 THR A C 1
ATOM 1642 O O . THR A 1 201 ? -17.928 -5.935 13.109 1.00 89.69 201 THR A O 1
ATOM 1645 N N . ILE A 1 202 ? -16.403 -5.509 11.541 1.00 90.62 202 ILE A N 1
ATOM 1646 C CA . ILE A 1 202 ? -15.385 -6.385 12.152 1.00 90.62 202 ILE A CA 1
ATOM 1647 C C . ILE A 1 202 ? -15.060 -6.011 13.604 1.00 90.62 202 ILE A C 1
ATOM 1649 O O . ILE A 1 202 ? -14.685 -6.879 14.387 1.00 90.62 202 ILE A O 1
ATOM 1653 N N . ASN A 1 203 ? -15.255 -4.740 13.967 1.00 92.31 203 ASN A N 1
ATOM 1654 C CA . ASN A 1 203 ? -15.002 -4.212 15.306 1.00 92.31 203 ASN A CA 1
ATOM 1655 C C . ASN A 1 203 ? -16.234 -4.241 16.229 1.00 92.31 203 ASN A C 1
ATOM 1657 O O . ASN A 1 203 ? -16.118 -3.892 17.401 1.00 92.31 203 ASN A O 1
ATOM 1661 N N . GLU A 1 204 ? -17.402 -4.690 15.761 1.00 92.94 204 GLU A N 1
ATOM 1662 C CA . GLU A 1 204 ? -18.623 -4.792 16.576 1.00 92.94 204 GLU A CA 1
ATOM 1663 C C . GLU A 1 204 ? -18.428 -5.593 17.885 1.00 92.94 204 GLU A C 1
ATOM 1665 O O . GLU A 1 204 ? -18.902 -5.138 18.930 1.00 92.94 204 GLU A O 1
ATOM 1670 N N . PRO A 1 205 ? -17.650 -6.700 17.920 1.00 94.69 205 PRO A N 1
ATOM 1671 C CA . PRO A 1 205 ? -17.349 -7.392 19.174 1.00 94.69 205 PRO A CA 1
ATOM 1672 C C . PRO A 1 205 ? -16.662 -6.514 20.231 1.00 94.69 205 PRO A C 1
ATOM 1674 O O . PRO A 1 205 ? -16.881 -6.721 21.422 1.00 94.69 205 PRO A O 1
ATOM 1677 N N . ALA A 1 206 ? -15.865 -5.517 19.829 1.00 93.25 206 ALA A N 1
ATOM 1678 C CA . ALA A 1 206 ? -15.236 -4.587 20.768 1.00 93.25 206 ALA A CA 1
ATOM 1679 C C . ALA A 1 206 ? -16.271 -3.652 21.417 1.00 93.25 206 ALA A C 1
ATOM 1681 O O . ALA A 1 206 ? -16.197 -3.377 22.615 1.00 93.25 206 ALA A O 1
ATOM 1682 N N . GLN A 1 207 ? -17.275 -3.218 20.648 1.00 94.12 207 GLN A N 1
ATOM 1683 C CA . GLN A 1 207 ? -18.385 -2.407 21.156 1.00 94.12 207 GLN A CA 1
ATOM 1684 C C . GLN A 1 207 ? -19.247 -3.208 22.143 1.00 94.12 207 GLN A C 1
ATOM 1686 O O . GLN A 1 207 ? -19.575 -2.717 23.225 1.00 94.12 207 GLN A O 1
ATOM 1691 N N . LEU A 1 208 ? -19.552 -4.467 21.804 1.00 95.69 208 LEU A N 1
ATOM 1692 C CA . LEU A 1 208 ? -20.288 -5.387 22.679 1.00 95.69 208 LEU A CA 1
ATOM 1693 C C . LEU A 1 208 ? -19.523 -5.675 23.976 1.00 95.69 208 LEU A C 1
ATOM 1695 O O . LEU A 1 208 ? -20.115 -5.669 25.056 1.00 95.69 208 LEU A O 1
ATOM 1699 N N . PHE A 1 209 ? -18.206 -5.872 23.885 1.00 95.62 209 PHE A N 1
ATOM 1700 C CA . PHE A 1 209 ? -17.357 -6.064 25.056 1.00 95.62 209 PHE A CA 1
ATOM 1701 C C . PHE A 1 209 ? -17.387 -4.847 25.985 1.00 95.62 209 PHE A C 1
ATOM 1703 O O . PHE A 1 209 ? -17.603 -5.006 27.185 1.00 95.62 209 PHE A O 1
ATOM 1710 N N . TYR A 1 210 ? -17.237 -3.631 25.448 1.00 96.06 210 TYR A N 1
ATOM 1711 C CA . TYR A 1 210 ? -17.328 -2.405 26.245 1.00 96.06 210 TYR A CA 1
ATOM 1712 C C . TYR A 1 210 ? -18.681 -2.271 26.954 1.00 96.06 210 TYR A C 1
ATOM 1714 O O . TYR A 1 210 ? -18.716 -1.949 28.142 1.00 96.06 210 TYR A O 1
ATOM 1722 N N . ALA A 1 211 ? -19.786 -2.540 26.250 1.00 95.31 211 ALA A N 1
ATOM 1723 C CA . ALA A 1 211 ? -21.124 -2.471 26.830 1.00 95.31 211 ALA A CA 1
ATOM 1724 C C . ALA A 1 211 ? -21.274 -3.430 28.023 1.00 95.31 211 ALA A C 1
ATOM 1726 O O . ALA A 1 211 ? -21.673 -3.001 29.106 1.00 95.31 211 ALA A O 1
ATOM 1727 N N . GLY A 1 212 ? -20.870 -4.694 27.858 1.00 96.19 212 GLY A N 1
ATOM 1728 C CA . GLY A 1 212 ? -20.910 -5.682 28.938 1.00 96.19 212 GLY A CA 1
ATOM 1729 C C . GLY A 1 212 ? -19.963 -5.351 30.096 1.00 96.19 212 GLY A C 1
ATOM 1730 O O . GLY A 1 212 ? -20.344 -5.453 31.261 1.00 96.19 212 GLY A O 1
ATOM 1731 N N . PHE A 1 213 ? -18.746 -4.895 29.794 1.00 95.44 213 PHE A N 1
ATOM 1732 C CA . PHE A 1 213 ? -17.755 -4.524 30.805 1.00 95.44 213 PHE A CA 1
ATOM 1733 C C . PHE A 1 213 ? -18.214 -3.335 31.657 1.00 95.44 213 PHE A C 1
ATOM 1735 O O . PHE A 1 213 ? -18.088 -3.353 32.882 1.00 95.44 213 PHE A O 1
ATOM 1742 N N . LYS A 1 214 ? -18.816 -2.325 31.020 1.00 95.44 214 LYS A N 1
ATOM 1743 C CA . LYS A 1 214 ? -19.404 -1.164 31.694 1.00 95.44 214 LYS A CA 1
ATOM 1744 C C . LYS A 1 214 ? -20.508 -1.571 32.667 1.00 95.44 214 LYS A C 1
ATOM 1746 O O . LYS A 1 214 ? -20.577 -1.034 33.769 1.00 95.44 214 LYS A O 1
ATOM 1751 N N . ASP A 1 215 ? -21.371 -2.500 32.268 1.00 95.31 215 ASP A N 1
ATOM 1752 C CA . ASP A 1 215 ? -22.454 -2.978 33.128 1.00 95.31 215 ASP A CA 1
ATOM 1753 C C . ASP A 1 215 ? -21.938 -3.808 34.301 1.00 95.31 215 ASP A C 1
ATOM 1755 O O . ASP A 1 215 ? -22.427 -3.642 35.418 1.00 95.31 215 ASP A O 1
ATOM 1759 N N . HIS A 1 216 ? -20.906 -4.624 34.084 1.00 93.62 216 HIS A N 1
ATOM 1760 C CA . HIS A 1 216 ? -20.249 -5.356 35.161 1.00 93.62 216 HIS A CA 1
ATOM 1761 C C . HIS A 1 216 ? -19.608 -4.417 36.193 1.00 93.62 216 HIS A C 1
ATOM 1763 O O . HIS A 1 216 ? -19.855 -4.568 37.387 1.00 93.62 216 HIS A O 1
ATOM 1769 N N . GLN A 1 217 ? -18.855 -3.402 35.756 1.00 92.25 217 GLN A N 1
ATOM 1770 C CA . GLN A 1 217 ? -18.250 -2.438 36.682 1.00 92.25 217 GLN A CA 1
ATOM 1771 C C . GLN A 1 217 ? -19.291 -1.664 37.492 1.00 92.25 217 GLN A C 1
ATOM 1773 O O . GLN A 1 217 ? -19.163 -1.557 38.704 1.00 92.25 217 GLN A O 1
ATOM 1778 N N . ARG A 1 218 ? -20.391 -1.233 36.862 1.00 93.19 218 ARG A N 1
ATOM 1779 C CA . ARG A 1 218 ? -21.500 -0.581 37.579 1.00 93.19 218 ARG A CA 1
ATOM 1780 C C . ARG A 1 218 ? -22.104 -1.453 38.679 1.00 93.19 218 ARG A C 1
ATOM 1782 O O . ARG A 1 218 ? -22.669 -0.914 39.625 1.00 93.19 218 ARG A O 1
ATOM 1789 N N . GLN A 1 219 ? -22.095 -2.777 38.523 1.00 93.25 219 GLN A N 1
ATOM 1790 C CA . GLN A 1 219 ? -22.570 -3.685 39.567 1.00 93.25 219 GLN A CA 1
ATOM 1791 C C . GLN A 1 219 ? -21.580 -3.754 40.726 1.00 93.25 219 GLN A C 1
ATOM 1793 O O . GLN A 1 219 ? -22.012 -3.696 41.872 1.00 93.25 219 GLN A O 1
ATOM 1798 N N . LEU A 1 220 ? -20.279 -3.824 40.438 1.00 92.75 220 LEU A N 1
ATOM 1799 C CA . LEU A 1 220 ? -19.238 -3.804 41.467 1.00 92.75 220 LEU A CA 1
ATOM 1800 C C . LEU A 1 220 ? -19.311 -2.515 42.295 1.00 92.75 220 LEU A C 1
ATOM 1802 O O . LEU A 1 220 ? -19.423 -2.593 43.514 1.00 92.75 220 LEU A O 1
ATOM 1806 N N . ASP A 1 221 ? -19.418 -1.359 41.636 1.00 91.31 221 ASP A N 1
ATOM 1807 C CA . ASP A 1 221 ? -19.516 -0.055 42.306 1.00 91.31 221 ASP A CA 1
ATOM 1808 C C . ASP A 1 221 ? -20.741 0.049 43.236 1.00 91.31 221 ASP A C 1
ATOM 1810 O O . ASP A 1 221 ? -20.702 0.740 44.250 1.00 91.31 221 ASP A O 1
ATOM 1814 N N . LYS A 1 222 ? -21.848 -0.633 42.900 1.00 92.19 222 LYS A N 1
ATOM 1815 C CA . LYS A 1 222 ? -23.060 -0.688 43.738 1.00 92.19 222 LYS A CA 1
ATOM 1816 C C . LYS A 1 222 ? -22.930 -1.628 44.931 1.00 92.19 222 LYS A C 1
ATOM 1818 O O . LYS A 1 222 ? -23.661 -1.451 45.895 1.00 92.19 222 LYS A O 1
ATOM 1823 N N . HIS A 1 223 ? -22.099 -2.662 44.830 1.00 84.38 223 HIS A N 1
ATOM 1824 C CA . HIS A 1 223 ? -21.879 -3.626 45.908 1.00 84.38 223 HIS A CA 1
ATOM 1825 C C . HIS A 1 223 ? -20.817 -3.158 46.911 1.00 84.38 223 HIS A C 1
ATOM 1827 O O . HIS A 1 223 ? -20.772 -3.681 48.021 1.00 84.38 223 HIS A O 1
ATOM 1833 N N . GLU A 1 224 ? -19.977 -2.194 46.532 1.00 75.94 224 GLU A N 1
ATOM 1834 C CA . GLU A 1 224 ? -18.971 -1.583 47.408 1.00 75.94 224 GLU A CA 1
ATOM 1835 C C . GLU A 1 224 ? -19.494 -0.373 48.213 1.00 75.94 224 GLU A C 1
ATOM 1837 O O . GLU A 1 224 ? -18.784 0.110 49.097 1.00 75.94 224 GLU A O 1
ATOM 1842 N N . GLN A 1 225 ? -20.719 0.100 47.939 1.00 54.62 225 GLN A N 1
ATOM 1843 C CA . GLN A 1 225 ? -21.415 1.180 48.665 1.00 54.62 225 GLN A CA 1
ATOM 1844 C C . GLN A 1 225 ? -22.443 0.631 49.656 1.00 54.62 225 GLN A C 1
ATOM 1846 O O . GLN A 1 225 ? -22.542 1.213 50.760 1.00 54.62 225 GLN A O 1
#

Radius of gyration: 38.17 Å; chains: 1; bounding box: 91×54×96 Å

pLDDT: mean 74.07, std 26.0, range [24.73, 97.94]

Organism: Globodera pallida (NCBI:txid36090)